Protein AF-A0A2M6X4C2-F1 (afdb_monomer)

Secondary structure (DSSP, 8-state):
--HHHHHHHHHHHHHHHHHHHHHHHHHHHHHHHHHH-HHHHHHHHHHHHHHHHHHHHHTTS--TT--S-----S-GGGGSPTTEEEEEE-BTTHHHHTTT--SEEEEEEEEPPTTSPPPEEEEEEEEEEE-SS-TT-EEEEEEGGGHHHHHHS-SPEEEEEEP-S-------------PPP--PPP-

Mean predicted aligned error: 18.88 Å

Foldseek 3Di:
DCPVVVVVVVVVVVVVVVVVVVVVVVVVVVVVVCVPDPVSVVVVVVVVVVVVVVVVVVVVPPPPPPPPDPPPPPDPCVPADPQKDKAKAAAPPLVVCPVPPDFKAFKWWWADDPPPDPTHTLDGRWIKGADPVHNNIIITIDGPVSNVSCVVRHDHIYIDTDDDDDDDDPDDDDPDDDDPDPDDDDD

Sequence (187 aa):
MNGYEELQKENAKFRSSQIEEAIWQRLHLLREKILKSPKTGYWVAMIVTLLFISKFFLNNEADPTNVANKEEPTDVTTYIPRGFVLAPIEVSNQQALDGILADKGYVDLFQTSQTGQPSSVVATSVKMIRAPLNPKEFAVLINESSADFLKEKPGPYFVVIRGSTNQDSSQWAKKTKKIPPRIEYAE

Solvent-accessible surface area (backbone atoms only — not comparable to full-atom values): 11623 Å² total; per-residue (Å²): 135,66,66,67,60,53,55,49,52,53,51,52,54,52,51,51,52,54,49,53,53,54,49,55,55,52,52,55,55,48,55,58,58,42,71,74,34,80,72,52,42,53,54,54,48,50,54,52,52,50,52,50,50,49,52,55,51,61,73,62,54,73,73,88,76,79,84,82,76,78,74,73,74,90,45,84,69,78,79,54,57,90,69,45,40,78,45,78,52,51,59,67,53,51,80,70,38,67,84,71,50,72,60,60,47,36,24,32,36,26,43,64,50,93,79,81,52,80,66,43,79,73,47,72,74,35,44,35,35,44,39,91,90,41,77,88,42,35,32,35,52,41,48,52,90,56,50,59,62,53,68,78,60,71,62,50,26,40,73,44,82,50,76,86,88,84,76,89,80,90,76,72,84,75,80,75,78,81,76,78,84,82,80,79,81,82,130

Nearest PDB structures (foldseek):
  6tek-assembly1_B  TM=4.193E-01  e=4.751E-01  Mycolicibacterium thermoresistibile
  8ftm-assembly2_B  TM=4.847E-01  e=1.019E+00  Thermochaetoides thermophila DSM 1495
  6q1f-assembly1_5  TM=5.017E-01  e=6.669E+00  Human herpesvirus 6 strain Z29
  7wkk-assembly1_b  TM=3.347E-01  e=5.273E+00  Xenopus laevis
  6q1f-assembly1_S  TM=2.903E-01  e=9.485E+00  Human herpesvirus 6 strain Z29

Radius of gyration: 36.06 Å; Cα contacts (8 Å, |Δi|>4): 157; chains: 1; bounding box: 72×42×129 Å

Structure (mmCIF, N/CA/C/O backbone):
data_AF-A0A2M6X4C2-F1
#
_entry.id   AF-A0A2M6X4C2-F1
#
loop_
_atom_site.group_PDB
_atom_site.id
_atom_site.type_symbol
_atom_site.label_atom_id
_atom_site.label_alt_id
_atom_site.label_comp_id
_atom_site.label_asym_id
_atom_site.label_entity_id
_atom_site.label_seq_id
_atom_site.pdbx_PDB_ins_code
_atom_site.Cartn_x
_atom_site.Cartn_y
_atom_site.Cartn_z
_atom_site.occupancy
_atom_site.B_iso_or_equiv
_atom_site.auth_seq_id
_atom_site.auth_comp_id
_atom_site.auth_asym_id
_atom_site.auth_atom_id
_atom_site.pdbx_PDB_model_num
ATOM 1 N N . MET A 1 1 ? 35.676 -16.272 -66.843 1.00 59.38 1 MET A N 1
ATOM 2 C CA . MET A 1 1 ? 35.210 -14.927 -66.436 1.00 59.38 1 MET A CA 1
ATOM 3 C C . MET A 1 1 ? 35.538 -14.575 -64.973 1.00 59.38 1 MET A C 1
ATOM 5 O O . MET A 1 1 ? 35.110 -13.524 -64.531 1.00 59.38 1 MET A O 1
ATOM 9 N N . ASN A 1 2 ? 36.367 -15.349 -64.248 1.00 70.81 2 ASN A N 1
ATOM 10 C CA . ASN A 1 2 ? 36.566 -15.163 -62.794 1.00 70.81 2 ASN A CA 1
ATOM 11 C C . ASN A 1 2 ? 37.774 -14.286 -62.396 1.00 70.81 2 ASN A C 1
ATOM 13 O O . ASN A 1 2 ? 37.850 -13.844 -61.258 1.00 70.81 2 ASN A O 1
ATOM 17 N N . GLY A 1 3 ? 38.707 -14.001 -63.314 1.00 76.94 3 GLY A N 1
ATOM 18 C CA . GLY A 1 3 ? 39.940 -13.271 -62.974 1.00 76.94 3 GLY A CA 1
ATOM 19 C C . GLY A 1 3 ? 39.742 -11.780 -62.676 1.00 76.94 3 GLY A C 1
ATOM 20 O O . GLY A 1 3 ? 40.482 -11.202 -61.889 1.00 76.94 3 GLY A O 1
ATOM 21 N N . TYR A 1 4 ? 38.720 -11.144 -63.259 1.00 76.69 4 TYR A N 1
ATOM 22 C CA . TYR A 1 4 ? 38.451 -9.722 -63.018 1.00 76.69 4 TYR A CA 1
ATOM 23 C C . TYR A 1 4 ? 37.899 -9.453 -61.611 1.00 76.69 4 TYR A C 1
ATOM 25 O O . TYR A 1 4 ? 38.207 -8.417 -61.029 1.00 76.69 4 TYR A O 1
ATOM 33 N N . GLU A 1 5 ? 37.125 -10.380 -61.040 1.00 82.38 5 GLU A N 1
ATOM 34 C CA . GLU A 1 5 ? 36.591 -10.234 -59.679 1.00 82.38 5 GLU A CA 1
ATOM 35 C C . GLU A 1 5 ? 37.671 -10.425 -58.610 1.00 82.38 5 GLU A C 1
ATOM 37 O O . GLU A 1 5 ? 37.670 -9.735 -57.589 1.00 82.38 5 GLU A O 1
ATOM 42 N N . GLU A 1 6 ? 38.616 -11.333 -58.850 1.00 82.88 6 GLU A N 1
ATOM 43 C CA . GLU A 1 6 ? 39.724 -11.604 -57.932 1.00 82.88 6 GLU A CA 1
ATOM 44 C C . GLU A 1 6 ? 40.675 -10.401 -57.844 1.00 82.88 6 GLU A C 1
ATOM 46 O O . GLU A 1 6 ? 40.982 -9.932 -56.745 1.00 82.88 6 GLU A O 1
ATOM 51 N N . LEU A 1 7 ? 40.994 -9.790 -58.991 1.00 81.00 7 LEU A N 1
ATOM 52 C CA . LEU A 1 7 ? 41.774 -8.551 -59.058 1.00 81.00 7 LEU A CA 1
ATOM 53 C C . LEU A 1 7 ? 41.076 -7.366 -58.373 1.00 81.00 7 LEU A C 1
ATOM 55 O O . LEU A 1 7 ? 41.748 -6.512 -57.793 1.00 81.00 7 LEU A O 1
ATOM 59 N N . GLN A 1 8 ? 39.739 -7.291 -58.399 1.00 84.94 8 GLN A N 1
ATOM 60 C CA . GLN A 1 8 ? 39.008 -6.239 -57.682 1.00 84.94 8 GLN A CA 1
ATOM 61 C C . GLN A 1 8 ? 39.051 -6.426 -56.162 1.00 84.94 8 GLN A C 1
ATOM 63 O O . GLN A 1 8 ? 39.220 -5.444 -55.434 1.00 84.94 8 GLN A O 1
ATOM 68 N N . LYS A 1 9 ? 38.942 -7.665 -55.668 1.00 83.56 9 LYS A N 1
ATOM 69 C CA . LYS A 1 9 ? 39.026 -7.962 -54.228 1.00 83.56 9 LYS A CA 1
ATOM 70 C C . LYS A 1 9 ? 40.422 -7.691 -53.672 1.00 83.56 9 LYS A C 1
ATOM 72 O O . LYS A 1 9 ? 40.543 -7.119 -52.588 1.00 83.56 9 LYS A O 1
ATOM 77 N N . GLU A 1 10 ? 41.463 -8.046 -54.419 1.00 85.44 10 GLU A N 1
ATOM 78 C CA . GLU A 1 10 ? 42.847 -7.780 -54.027 1.00 85.44 10 GLU A CA 1
ATOM 79 C C . GLU A 1 10 ? 43.141 -6.272 -53.979 1.00 85.44 10 GLU A C 1
ATOM 81 O O . GLU A 1 10 ? 43.661 -5.772 -52.978 1.00 85.44 10 GLU A O 1
ATOM 86 N N . ASN A 1 11 ? 42.689 -5.516 -54.988 1.00 84.12 11 ASN A N 1
ATOM 87 C CA . ASN A 1 11 ? 42.807 -4.055 -54.983 1.00 84.12 11 ASN A CA 1
ATOM 88 C C . ASN A 1 11 ? 42.038 -3.406 -53.823 1.00 84.12 11 ASN A C 1
ATOM 90 O O . ASN A 1 11 ? 42.538 -2.475 -53.193 1.00 84.12 11 ASN A O 1
ATOM 94 N N . ALA A 1 12 ? 40.832 -3.888 -53.511 1.00 81.62 12 ALA A N 1
ATOM 95 C CA . ALA A 1 12 ? 40.042 -3.360 -52.399 1.00 81.62 12 ALA A CA 1
ATOM 96 C C . ALA A 1 12 ? 40.749 -3.566 -51.0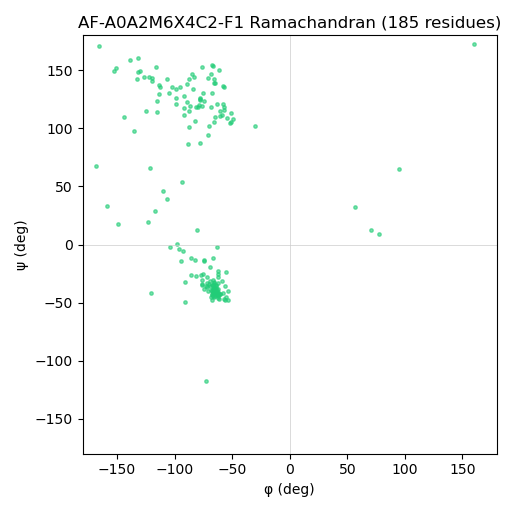49 1.00 81.62 12 ALA A C 1
ATOM 98 O O . ALA A 1 12 ? 40.828 -2.631 -50.249 1.00 81.62 12 ALA A O 1
ATOM 99 N N . LYS A 1 13 ? 41.329 -4.753 -50.830 1.00 86.06 13 LYS A N 1
ATOM 100 C CA . LYS A 1 13 ? 42.079 -5.092 -49.612 1.00 86.06 13 LYS A CA 1
ATOM 101 C C . LYS A 1 13 ? 43.368 -4.278 -49.472 1.00 86.06 13 LYS A C 1
ATOM 103 O O . LYS A 1 13 ? 43.717 -3.844 -48.375 1.00 86.06 13 LYS A O 1
ATOM 108 N N . PHE A 1 14 ? 44.065 -4.032 -50.579 1.00 86.38 14 PHE A N 1
ATOM 109 C CA . PHE A 1 14 ? 45.264 -3.196 -50.572 1.00 86.38 14 PHE A CA 1
ATOM 110 C C . PHE A 1 14 ? 44.934 -1.735 -50.237 1.00 86.38 14 PHE A C 1
ATOM 112 O O . PHE A 1 14 ? 45.613 -1.109 -49.422 1.00 86.38 14 PHE A O 1
ATOM 119 N N . ARG A 1 15 ? 43.843 -1.199 -50.801 1.00 84.00 15 ARG A N 1
ATOM 120 C CA . ARG A 1 15 ? 43.393 0.170 -50.510 1.00 84.00 15 ARG A CA 1
ATOM 121 C C . ARG A 1 15 ? 42.939 0.331 -49.063 1.00 84.00 15 ARG A C 1
ATOM 123 O O . ARG A 1 15 ? 43.280 1.346 -48.464 1.00 84.00 15 ARG A O 1
ATOM 130 N N . SER A 1 16 ? 42.228 -0.640 -48.484 1.00 83.62 16 SER A N 1
ATOM 131 C CA . SER A 1 16 ? 41.818 -0.558 -47.075 1.00 83.62 16 SER A CA 1
ATOM 132 C C . SER A 1 16 ? 43.020 -0.581 -46.129 1.00 83.62 16 SER A C 1
ATOM 134 O O . SER A 1 16 ? 43.089 0.249 -45.228 1.00 83.62 16 SER A O 1
ATOM 136 N N . SER A 1 17 ? 44.012 -1.439 -46.386 1.00 84.44 17 SER A N 1
ATOM 137 C CA . SER A 1 17 ? 45.237 -1.503 -45.576 1.00 84.44 17 SER A CA 1
ATOM 138 C C . SER A 1 17 ? 46.051 -0.205 -45.641 1.00 84.44 17 SER A C 1
ATOM 140 O O . SER A 1 17 ? 46.484 0.298 -44.607 1.00 84.44 17 SER A O 1
ATOM 142 N N . GLN A 1 18 ? 46.200 0.404 -46.824 1.00 86.81 18 GLN A N 1
ATOM 143 C CA . GLN A 1 18 ? 46.885 1.698 -46.933 1.00 86.81 18 GLN A CA 1
ATOM 144 C C . GLN A 1 18 ? 46.140 2.837 -46.227 1.00 86.81 18 GLN A C 1
ATOM 146 O O . GLN A 1 18 ? 46.768 3.742 -45.676 1.00 86.81 18 GLN A O 1
ATOM 151 N N . ILE A 1 19 ? 44.806 2.804 -46.238 1.00 83.62 19 ILE A N 1
ATOM 152 C CA . ILE A 1 19 ? 43.984 3.794 -45.537 1.00 83.62 19 ILE A CA 1
ATOM 153 C C . ILE A 1 19 ? 44.156 3.653 -44.019 1.00 83.62 19 ILE A C 1
ATOM 155 O O . ILE A 1 19 ? 44.317 4.666 -43.341 1.00 83.62 19 ILE A O 1
ATOM 159 N N . GLU A 1 20 ? 44.180 2.429 -43.488 1.00 82.75 20 GLU A N 1
ATOM 160 C CA . GLU A 1 20 ? 44.393 2.179 -42.057 1.00 82.75 20 GLU A CA 1
ATOM 161 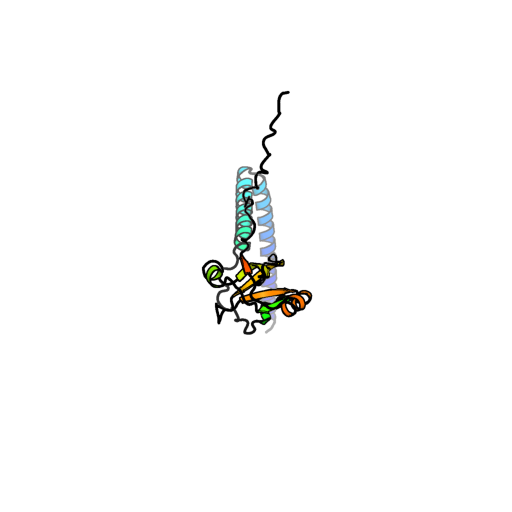C C . GLU A 1 20 ? 45.759 2.687 -41.580 1.00 82.75 20 GLU A C 1
ATOM 163 O O . GLU A 1 20 ? 45.831 3.428 -40.597 1.00 82.75 20 GLU A O 1
ATOM 168 N N . GLU A 1 21 ? 46.830 2.387 -42.314 1.00 87.00 21 GLU A N 1
ATOM 169 C CA . GLU A 1 21 ? 48.182 2.870 -41.997 1.00 87.00 21 GLU A CA 1
ATOM 170 C C . GLU A 1 21 ? 48.265 4.406 -42.017 1.00 87.00 21 GLU A C 1
ATOM 172 O O . GLU A 1 21 ? 48.813 5.032 -41.104 1.00 87.00 21 GLU A O 1
ATOM 177 N N . ALA A 1 22 ? 47.645 5.052 -43.011 1.00 85.06 22 ALA A N 1
ATOM 178 C CA . ALA A 1 22 ? 47.605 6.511 -43.099 1.00 85.06 22 ALA A CA 1
ATOM 179 C C . ALA A 1 22 ? 46.832 7.154 -41.932 1.00 85.06 22 ALA A C 1
ATOM 181 O O . ALA A 1 22 ? 47.195 8.241 -41.461 1.00 85.06 22 ALA A O 1
ATOM 182 N N . ILE A 1 23 ? 45.775 6.495 -41.447 1.00 86.44 23 ILE A N 1
ATOM 183 C CA . ILE A 1 23 ? 45.002 6.944 -40.284 1.00 86.44 23 ILE A CA 1
ATOM 184 C C . ILE A 1 23 ? 45.856 6.851 -39.017 1.00 86.44 23 ILE A C 1
ATOM 186 O O . ILE A 1 23 ? 45.944 7.836 -38.278 1.00 86.44 23 ILE A O 1
ATOM 190 N N . TRP A 1 24 ? 46.540 5.727 -38.790 1.00 85.12 24 TRP A N 1
ATOM 191 C CA . TRP A 1 24 ? 47.398 5.544 -37.615 1.00 85.12 24 TRP A CA 1
ATOM 192 C C . TRP A 1 24 ? 48.571 6.529 -37.584 1.00 85.12 24 TRP A C 1
ATOM 194 O O . TRP A 1 24 ? 48.843 7.128 -36.538 1.00 85.12 24 TRP A O 1
ATOM 204 N N . GLN A 1 25 ? 49.205 6.792 -38.730 1.00 85.81 25 GLN A N 1
ATOM 205 C CA . GLN A 1 25 ? 50.276 7.790 -38.832 1.00 85.81 25 GLN A CA 1
ATOM 206 C C . GLN A 1 25 ? 49.785 9.205 -38.500 1.00 85.81 25 GLN A C 1
ATOM 208 O O . GLN A 1 25 ? 50.428 9.931 -37.734 1.00 85.81 25 GLN A O 1
ATOM 213 N N . ARG A 1 26 ? 48.617 9.607 -39.021 1.00 83.19 26 ARG A N 1
ATOM 214 C CA . ARG A 1 26 ? 48.024 10.917 -38.700 1.00 83.19 26 ARG A CA 1
ATOM 215 C C . ARG A 1 26 ? 47.623 11.024 -37.231 1.00 83.19 26 ARG A C 1
ATOM 217 O O . ARG A 1 26 ? 47.816 12.083 -36.630 1.00 83.19 26 ARG A O 1
ATOM 224 N N . LEU A 1 27 ? 47.116 9.944 -36.641 1.00 84.75 27 LEU A N 1
ATOM 225 C CA . LEU A 1 27 ? 46.730 9.904 -35.233 1.00 84.75 27 LEU A CA 1
ATOM 226 C C . LEU A 1 27 ? 47.944 10.073 -34.305 1.00 84.75 27 LEU A C 1
ATOM 228 O O . LEU A 1 27 ? 47.872 10.825 -33.329 1.00 84.75 27 LEU A O 1
ATOM 232 N N . HIS A 1 28 ? 49.082 9.456 -34.639 1.00 83.25 28 HIS A N 1
ATOM 233 C CA . HIS A 1 28 ? 50.319 9.600 -33.866 1.00 83.25 28 HIS A CA 1
ATOM 234 C C . HIS A 1 28 ? 50.853 11.044 -33.884 1.00 83.25 28 HIS A C 1
ATOM 236 O O . HIS A 1 28 ? 51.241 11.581 -32.846 1.00 83.25 28 HIS A O 1
ATOM 242 N N . LEU A 1 29 ? 50.810 11.719 -35.038 1.00 79.69 29 LEU A N 1
ATOM 243 C CA . LEU A 1 29 ? 51.246 13.119 -35.160 1.00 79.69 29 LEU A CA 1
ATOM 244 C C . LEU A 1 29 ? 50.346 14.096 -34.388 1.00 79.69 29 LEU A C 1
ATOM 246 O O . LEU A 1 29 ? 50.825 15.093 -33.840 1.00 79.69 29 LEU A O 1
ATOM 250 N N . LEU A 1 30 ? 49.044 13.817 -34.324 1.00 71.81 30 LEU A N 1
ATOM 251 C CA . LEU A 1 30 ? 48.102 14.607 -33.530 1.00 71.81 30 LEU A CA 1
ATOM 252 C C . LEU A 1 30 ? 48.368 14.454 -32.026 1.00 71.81 30 LEU A C 1
ATOM 254 O O . LEU A 1 30 ? 48.350 15.456 -31.309 1.00 71.81 30 LEU A O 1
ATOM 258 N N . ARG A 1 31 ? 48.698 13.242 -31.556 1.00 71.81 31 ARG A N 1
ATOM 259 C CA . ARG A 1 31 ? 49.033 12.967 -30.147 1.00 71.81 31 ARG A CA 1
ATOM 260 C C . ARG A 1 31 ? 50.178 13.847 -29.638 1.00 71.81 31 ARG A C 1
ATOM 262 O O . ARG A 1 31 ? 50.067 14.427 -28.560 1.00 71.81 31 ARG A O 1
ATOM 269 N N . GLU A 1 32 ? 51.251 13.999 -30.412 1.00 74.25 32 GLU A N 1
ATOM 270 C CA . GLU A 1 32 ? 52.407 14.805 -29.991 1.00 74.25 32 GLU A CA 1
ATOM 271 C C . GLU A 1 32 ? 52.129 16.312 -29.984 1.00 74.25 32 GLU A C 1
ATOM 273 O O . GLU A 1 32 ? 52.596 17.02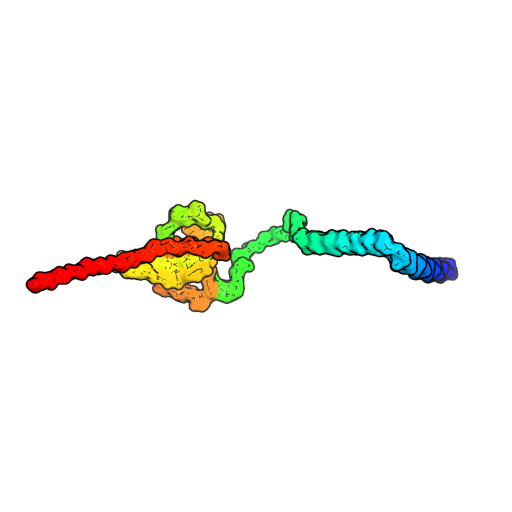9 -29.093 1.00 74.25 32 GLU A O 1
ATOM 278 N N . LYS A 1 33 ? 51.344 16.809 -30.948 1.00 65.19 33 LYS A N 1
ATOM 279 C CA . LYS A 1 33 ? 50.965 18.230 -30.993 1.00 65.19 33 LYS A CA 1
ATOM 280 C C . LYS A 1 33 ? 50.018 18.608 -29.856 1.00 65.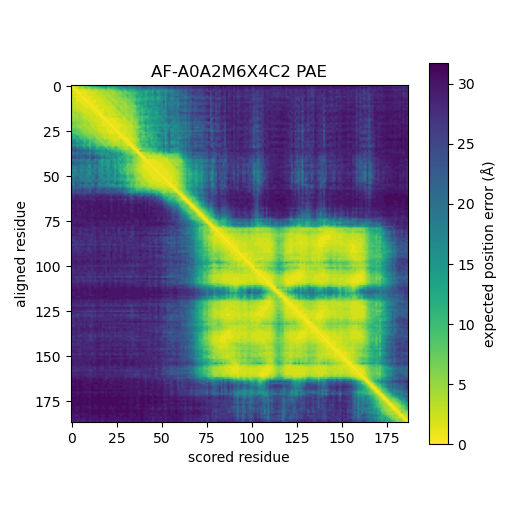19 33 LYS A C 1
ATOM 282 O O . LYS A 1 33 ? 50.143 19.702 -29.310 1.00 65.19 33 LYS A O 1
ATOM 287 N N . ILE A 1 34 ? 49.113 17.708 -29.474 1.00 60.56 34 ILE A N 1
ATOM 288 C CA . ILE A 1 34 ? 48.144 17.942 -28.396 1.00 60.56 34 ILE A CA 1
ATOM 289 C C . ILE A 1 34 ? 48.839 18.040 -27.025 1.00 60.56 34 ILE A C 1
ATOM 291 O O . ILE A 1 34 ? 48.425 18.869 -26.216 1.00 60.56 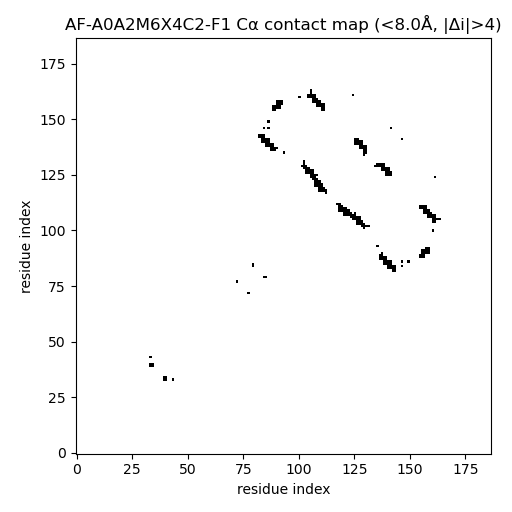34 ILE A O 1
ATOM 295 N N . LEU A 1 35 ? 49.923 17.285 -26.783 1.00 61.81 35 LEU A N 1
ATOM 296 C CA . LEU A 1 35 ? 50.653 17.311 -25.503 1.00 61.81 35 LEU A CA 1
ATOM 297 C C . LEU A 1 35 ? 51.574 18.529 -25.304 1.00 61.81 35 LEU A C 1
ATOM 299 O O . LEU A 1 35 ? 51.854 18.888 -24.163 1.00 61.81 35 LEU A O 1
ATOM 303 N N . LYS A 1 36 ? 52.076 19.161 -26.372 1.00 66.12 36 LYS A N 1
ATOM 304 C CA . LYS A 1 36 ? 53.095 20.228 -26.255 1.00 66.12 36 LYS A CA 1
ATOM 305 C C . LYS A 1 36 ? 52.538 21.629 -26.016 1.00 66.12 36 LYS A C 1
ATOM 307 O O . LYS A 1 36 ? 53.305 22.534 -25.701 1.00 66.12 36 LYS A O 1
ATOM 312 N N . SER A 1 37 ? 51.232 21.835 -26.162 1.00 61.75 37 SER A N 1
ATOM 313 C CA . SER A 1 37 ? 50.624 23.152 -25.987 1.00 61.75 37 SER A CA 1
ATOM 314 C C . SER A 1 37 ? 49.674 23.140 -24.776 1.00 61.75 37 SER A C 1
ATOM 316 O O . SER A 1 37 ? 48.639 22.465 -24.804 1.00 61.75 37 SER A O 1
ATOM 318 N N . PRO A 1 38 ? 49.986 23.891 -23.696 1.00 65.69 38 PRO A N 1
ATOM 319 C CA . PRO A 1 38 ? 49.179 23.870 -22.476 1.00 65.69 38 PRO A CA 1
ATOM 320 C C . PRO A 1 38 ? 47.756 24.373 -22.735 1.00 65.69 38 PRO A C 1
ATOM 322 O O . PRO A 1 38 ? 46.820 23.928 -22.087 1.00 65.69 38 PRO A O 1
ATOM 325 N N . LYS A 1 39 ? 47.565 25.242 -23.737 1.00 73.38 39 LYS A N 1
ATOM 326 C CA . LYS A 1 39 ? 46.247 25.767 -24.114 1.00 73.38 39 LYS A CA 1
ATOM 327 C C . LYS A 1 39 ? 45.413 24.750 -24.903 1.00 73.38 39 LYS A C 1
ATOM 329 O O . LYS A 1 39 ? 44.205 24.700 -24.710 1.00 73.38 39 LYS A O 1
ATOM 334 N N . THR A 1 40 ? 46.022 23.912 -25.751 1.00 72.81 40 THR A N 1
ATOM 335 C CA . THR A 1 40 ? 45.281 22.891 -26.527 1.00 72.81 40 THR A CA 1
ATOM 336 C C . THR A 1 40 ? 44.875 21.693 -25.684 1.00 72.81 40 THR A C 1
ATOM 338 O O . THR A 1 40 ? 43.819 21.122 -25.940 1.00 72.81 40 THR A O 1
ATOM 341 N N . GLY A 1 41 ? 45.660 21.341 -24.659 1.00 75.69 41 GLY A N 1
ATOM 342 C CA . GLY A 1 41 ? 45.290 20.287 -23.710 1.00 75.69 41 GLY A CA 1
ATOM 343 C C . GLY A 1 41 ? 43.953 20.576 -23.020 1.00 75.69 41 GLY A C 1
ATOM 344 O O . GLY A 1 41 ? 43.101 19.694 -22.948 1.00 75.69 41 GLY A O 1
ATOM 345 N N . TYR A 1 42 ? 43.722 21.832 -22.618 1.00 83.81 42 TYR A N 1
ATOM 346 C CA . TYR A 1 42 ? 42.446 22.256 -22.033 1.00 83.81 42 TYR A CA 1
ATOM 347 C C . TYR A 1 42 ? 41.268 22.116 -23.002 1.00 83.81 42 TYR A C 1
ATOM 349 O O . TYR A 1 42 ? 40.226 21.616 -22.596 1.00 83.81 42 TYR A O 1
ATOM 357 N N . TRP A 1 43 ? 41.424 22.494 -24.275 1.00 84.25 43 TRP A N 1
ATOM 358 C CA . TRP A 1 43 ? 40.355 22.355 -25.274 1.00 84.25 43 TRP A CA 1
ATOM 359 C C . TRP A 1 43 ? 39.991 20.894 -25.548 1.00 84.25 43 TRP A C 1
ATOM 361 O O . TRP A 1 43 ? 38.810 20.559 -25.617 1.00 84.25 43 TRP A O 1
ATOM 371 N N . VAL A 1 44 ? 40.990 20.014 -25.654 1.00 85.88 44 VAL A N 1
ATOM 372 C CA . VAL A 1 44 ? 40.754 18.575 -25.848 1.00 85.88 44 VAL A CA 1
ATOM 373 C C . VAL A 1 44 ? 40.090 17.968 -24.616 1.00 85.88 44 VAL A C 1
ATOM 375 O O . VAL A 1 44 ? 39.111 17.239 -24.760 1.00 85.88 44 VAL A O 1
ATOM 378 N N . ALA A 1 45 ? 40.560 18.315 -23.413 1.00 86.75 45 ALA A N 1
ATOM 379 C CA . ALA A 1 45 ? 39.924 17.887 -22.174 1.00 86.75 45 ALA A CA 1
ATOM 380 C C . ALA A 1 45 ? 38.459 18.336 -22.129 1.00 86.75 45 ALA A C 1
ATOM 382 O O . ALA A 1 45 ? 37.605 17.496 -21.885 1.00 86.75 45 ALA A O 1
ATOM 383 N N . MET A 1 46 ? 38.159 19.600 -22.462 1.00 90.94 46 MET A N 1
ATOM 384 C CA . MET A 1 46 ? 36.796 20.144 -22.456 1.00 90.94 46 MET A CA 1
ATOM 385 C C . MET A 1 46 ? 35.854 19.405 -23.410 1.00 90.94 46 MET A C 1
ATOM 387 O O . MET A 1 46 ? 34.727 19.100 -23.035 1.00 90.94 46 MET A O 1
ATOM 391 N N . ILE A 1 47 ? 36.315 19.073 -24.620 1.00 92.06 47 ILE A N 1
ATOM 392 C CA . ILE A 1 47 ? 35.524 18.293 -25.584 1.00 92.06 47 ILE A CA 1
ATOM 393 C C . ILE A 1 47 ? 35.247 16.888 -25.034 1.00 92.06 47 ILE A C 1
ATOM 395 O O . ILE A 1 47 ? 34.121 16.403 -25.131 1.00 92.06 47 ILE A O 1
ATOM 399 N N . VAL A 1 48 ? 36.240 16.247 -24.411 1.00 92.31 48 VAL A N 1
ATOM 400 C CA . VAL A 1 48 ? 36.075 14.918 -23.804 1.00 92.31 48 VAL A CA 1
ATOM 401 C C . VAL A 1 48 ? 35.103 14.964 -22.624 1.00 92.31 48 VAL A C 1
ATOM 403 O O . VAL A 1 48 ? 34.205 14.123 -22.562 1.00 92.31 48 VAL A O 1
ATOM 406 N N . THR A 1 49 ? 35.205 15.950 -21.725 1.00 90.19 49 THR A N 1
ATOM 407 C CA . THR A 1 49 ? 34.238 16.104 -20.626 1.00 90.19 49 THR A CA 1
ATOM 408 C C . THR A 1 49 ? 32.841 16.397 -21.150 1.00 90.19 49 THR A C 1
ATOM 410 O O . THR A 1 49 ? 31.881 15.843 -20.625 1.00 90.19 49 THR A O 1
ATOM 413 N N . LEU A 1 50 ? 32.702 17.211 -22.199 1.00 92.12 50 LEU A N 1
ATOM 414 C CA . LEU A 1 50 ? 31.402 17.545 -22.780 1.00 92.12 50 LEU A CA 1
ATOM 415 C C . LEU A 1 50 ? 30.740 16.326 -23.439 1.00 92.12 50 LEU A C 1
ATOM 417 O O . LEU A 1 50 ? 29.541 16.117 -23.269 1.00 92.12 50 LEU A O 1
ATOM 421 N N . LEU A 1 51 ? 31.519 15.465 -24.102 1.00 89.81 51 LEU A N 1
ATOM 422 C CA . LEU A 1 51 ? 31.036 14.176 -24.612 1.00 89.81 51 LEU A CA 1
ATOM 423 C C . LEU A 1 51 ? 30.645 13.215 -23.479 1.00 89.81 51 LEU A C 1
ATOM 425 O O . LEU A 1 51 ? 29.641 12.511 -23.595 1.00 89.81 51 LEU A O 1
ATOM 429 N N . PHE A 1 52 ? 31.396 13.203 -22.376 1.00 89.25 52 PHE A N 1
ATOM 430 C CA . PHE A 1 52 ? 31.105 12.353 -21.219 1.00 89.25 52 PHE A CA 1
ATOM 431 C C . PHE A 1 52 ? 29.825 12.791 -20.497 1.00 89.25 52 PHE A C 1
ATOM 433 O O . PHE A 1 52 ? 28.961 11.967 -20.211 1.00 89.25 52 PHE A O 1
ATOM 440 N N . ILE A 1 53 ? 29.666 14.099 -20.277 1.00 88.12 53 ILE A N 1
ATOM 441 C CA . ILE A 1 53 ? 28.455 14.709 -19.720 1.00 88.12 53 ILE A CA 1
ATOM 442 C C . ILE A 1 53 ? 27.272 14.452 -20.656 1.00 88.12 53 ILE A C 1
ATOM 444 O O . ILE A 1 53 ? 26.232 13.994 -20.201 1.00 88.12 53 ILE A O 1
ATOM 448 N N . SER A 1 54 ? 27.431 14.653 -21.967 1.00 85.50 54 SER A N 1
ATOM 449 C CA . SER A 1 54 ? 26.376 14.371 -22.946 1.00 85.50 54 SER A CA 1
ATOM 450 C C . SER A 1 54 ? 25.900 12.919 -22.863 1.00 85.50 54 SER A C 1
ATOM 452 O O . SER A 1 54 ? 24.701 12.689 -22.748 1.00 85.50 54 SER A O 1
ATOM 454 N N . LYS A 1 55 ? 26.812 11.939 -22.827 1.00 85.31 55 LYS A N 1
ATOM 455 C CA . LYS A 1 55 ? 26.449 10.523 -22.649 1.00 85.31 55 LYS A CA 1
ATOM 456 C C . LYS A 1 55 ? 25.801 10.241 -21.298 1.00 85.31 55 LYS A C 1
ATOM 458 O O . LYS A 1 55 ? 24.876 9.440 -21.237 1.00 85.31 55 LYS A O 1
ATOM 463 N N . PHE A 1 56 ? 26.259 10.896 -20.239 1.00 85.06 56 PHE A N 1
ATOM 464 C CA . PHE A 1 56 ? 25.691 10.743 -18.906 1.00 85.06 56 PHE A CA 1
ATOM 465 C C . PHE A 1 56 ? 24.251 11.266 -18.831 1.00 85.06 56 PHE A C 1
ATOM 467 O O . PHE A 1 56 ? 23.398 10.596 -18.263 1.00 85.06 56 PHE A O 1
ATOM 474 N N . PHE A 1 57 ? 23.961 12.413 -19.450 1.00 75.44 57 PHE A N 1
ATOM 475 C CA . PHE A 1 57 ? 22.609 12.971 -19.509 1.00 75.44 57 PHE A CA 1
ATOM 476 C C . PHE A 1 57 ? 21.701 12.219 -20.495 1.00 75.44 57 PHE A C 1
ATOM 478 O O . PHE A 1 57 ? 20.557 11.955 -20.148 1.00 75.44 57 PHE A O 1
ATOM 485 N N . LEU A 1 58 ? 22.213 11.778 -21.651 1.00 68.56 58 LEU A N 1
ATOM 486 C CA . LEU A 1 58 ? 21.464 10.943 -22.609 1.00 68.56 58 LEU A CA 1
ATOM 487 C C . LEU A 1 58 ? 21.120 9.553 -22.044 1.00 68.56 58 LEU A C 1
ATOM 489 O O . LEU A 1 58 ? 20.065 9.016 -22.349 1.00 68.56 58 LEU A O 1
ATOM 493 N N . ASN A 1 59 ? 21.968 8.965 -21.192 1.00 65.81 59 ASN A N 1
ATOM 494 C CA . ASN A 1 59 ? 21.627 7.721 -20.488 1.00 65.81 59 ASN A CA 1
ATOM 495 C C . ASN A 1 59 ? 20.620 7.926 -19.344 1.00 65.81 59 ASN A C 1
ATOM 497 O O . ASN A 1 59 ? 20.093 6.942 -18.828 1.00 65.81 59 ASN A O 1
ATOM 501 N N . ASN A 1 60 ? 20.394 9.172 -18.920 1.00 59.91 60 ASN A N 1
ATOM 502 C CA . ASN A 1 60 ? 19.476 9.518 -17.836 1.00 59.91 60 ASN A CA 1
ATOM 503 C C . ASN A 1 60 ? 18.151 10.105 -18.346 1.00 59.91 60 ASN A C 1
ATOM 505 O O . ASN A 1 60 ? 17.255 10.381 -17.547 1.00 59.91 60 ASN A O 1
ATOM 509 N N . GLU A 1 61 ? 18.002 10.266 -19.663 1.00 60.09 61 GLU A N 1
ATOM 510 C CA . GLU A 1 61 ? 16.697 10.409 -20.292 1.00 60.09 61 GLU A CA 1
ATOM 511 C C . GLU A 1 61 ? 16.001 9.047 -20.221 1.00 60.09 61 GLU A C 1
ATOM 513 O O . GLU A 1 61 ? 16.201 8.157 -21.046 1.00 60.09 61 GLU A O 1
ATOM 518 N N . ALA A 1 62 ? 15.194 8.877 -19.172 1.00 56.94 62 ALA A N 1
ATOM 519 C CA . ALA A 1 62 ? 14.103 7.922 -19.174 1.00 56.94 62 ALA A CA 1
ATOM 520 C C . ALA A 1 62 ? 13.270 8.188 -20.433 1.00 56.94 62 ALA A C 1
ATOM 522 O O . ALA A 1 62 ? 12.570 9.194 -20.505 1.00 56.94 62 ALA A O 1
ATOM 523 N N . ASP A 1 63 ? 13.440 7.311 -21.419 1.00 52.56 63 ASP A N 1
ATOM 524 C CA . ASP A 1 63 ? 12.762 7.258 -22.710 1.00 52.56 63 ASP A CA 1
ATOM 525 C C . ASP A 1 63 ? 11.328 7.825 -22.643 1.00 52.56 63 ASP A C 1
ATOM 527 O O . ASP A 1 63 ? 10.417 7.138 -22.169 1.00 52.56 63 ASP A O 1
ATOM 531 N N . PRO A 1 64 ? 11.081 9.070 -23.098 1.00 59.44 64 PRO A N 1
ATOM 532 C CA . PRO A 1 64 ? 9.732 9.618 -23.121 1.00 59.44 64 PRO A CA 1
ATOM 533 C C . PRO A 1 64 ? 8.928 9.124 -24.338 1.00 59.44 64 PRO A C 1
ATOM 535 O O . PRO A 1 64 ? 7.849 9.653 -24.599 1.00 59.44 64 PRO A O 1
ATOM 538 N N . THR A 1 65 ? 9.402 8.106 -25.076 1.00 51.41 65 THR A N 1
ATOM 539 C CA . THR A 1 65 ? 8.784 7.662 -26.341 1.00 51.41 65 THR A CA 1
ATOM 540 C C . THR A 1 65 ? 8.377 6.189 -26.379 1.00 51.41 65 THR A C 1
ATOM 542 O O . THR A 1 65 ? 8.078 5.661 -27.448 1.00 51.41 65 THR A O 1
ATOM 545 N N . ASN A 1 66 ? 8.226 5.536 -25.225 1.00 53.47 66 ASN A N 1
ATOM 546 C CA . ASN A 1 66 ? 7.528 4.249 -25.120 1.00 53.47 66 ASN A CA 1
ATOM 547 C C . ASN A 1 66 ? 6.041 4.435 -24.760 1.00 53.47 66 ASN A C 1
ATOM 549 O O . ASN A 1 66 ? 5.516 3.875 -23.799 1.00 53.47 66 ASN A O 1
ATOM 553 N N . VAL A 1 67 ? 5.341 5.254 -25.551 1.00 58.50 67 VAL A N 1
ATOM 554 C CA . VAL A 1 67 ? 3.880 5.436 -25.482 1.00 58.50 67 VAL A CA 1
ATOM 555 C C . VAL A 1 67 ? 3.223 4.826 -26.723 1.00 58.50 67 VAL A C 1
ATOM 557 O O . VAL A 1 67 ? 2.413 5.463 -27.381 1.00 58.50 67 VAL A O 1
ATOM 560 N N . ALA A 1 68 ? 3.615 3.609 -27.108 1.00 56.88 68 ALA A N 1
ATOM 561 C CA . ALA A 1 68 ? 2.975 2.903 -28.223 1.00 56.88 68 ALA A CA 1
ATOM 562 C C . ALA A 1 68 ? 3.172 1.377 -28.193 1.00 56.88 68 ALA A C 1
ATOM 564 O O . ALA A 1 68 ? 3.280 0.765 -29.245 1.00 56.88 68 ALA A O 1
ATOM 565 N N . ASN A 1 69 ? 3.239 0.755 -27.012 1.00 52.84 69 ASN A N 1
ATOM 566 C CA . ASN A 1 69 ? 2.721 -0.604 -26.808 1.00 52.84 69 ASN A CA 1
ATOM 567 C C . ASN A 1 69 ? 2.681 -0.917 -25.309 1.00 52.84 69 ASN A C 1
ATOM 569 O O . ASN A 1 69 ? 3.437 -1.728 -24.778 1.00 52.84 69 ASN A O 1
ATOM 573 N N . LYS A 1 70 ? 1.804 -0.220 -24.587 1.00 50.62 70 LYS A N 1
ATOM 574 C CA . LYS A 1 70 ? 1.349 -0.743 -23.306 1.00 50.62 70 LYS A CA 1
ATOM 575 C C . LYS A 1 70 ? 0.319 -1.799 -23.676 1.00 50.62 70 LYS A C 1
ATOM 577 O O . LYS A 1 70 ? -0.851 -1.470 -23.836 1.00 50.62 70 LYS A O 1
ATOM 582 N N . GLU A 1 71 ? 0.779 -3.026 -23.911 1.00 56.69 71 GLU A N 1
ATOM 583 C CA . GLU A 1 71 ? -0.101 -4.184 -23.808 1.00 56.69 71 GLU A CA 1
ATOM 584 C C . GLU A 1 71 ? -0.804 -4.024 -22.462 1.00 56.69 71 GLU A C 1
ATOM 586 O O . GLU A 1 71 ? -0.159 -4.041 -21.410 1.00 56.69 71 GLU A O 1
ATOM 591 N N . GLU A 1 72 ? -2.093 -3.692 -22.494 1.00 56.59 72 GLU A N 1
ATOM 592 C CA . GLU A 1 72 ? -2.909 -3.690 -21.295 1.00 56.59 72 GLU A CA 1
ATOM 593 C C . GLU A 1 72 ? -2.805 -5.106 -20.739 1.00 56.59 72 GLU A C 1
ATOM 595 O O . GLU A 1 72 ? -3.196 -6.045 -21.435 1.00 56.59 72 GLU A O 1
ATOM 600 N N . PRO A 1 73 ? -2.236 -5.320 -19.541 1.00 52.91 73 PRO A N 1
ATOM 601 C CA . PRO A 1 73 ? -2.298 -6.641 -18.963 1.00 52.91 73 PRO A CA 1
ATOM 602 C C . PRO A 1 73 ? -3.770 -6.897 -18.662 1.00 52.91 73 PRO A C 1
ATOM 604 O O . PRO A 1 73 ? -4.348 -6.327 -17.737 1.00 52.91 73 PRO A O 1
ATOM 607 N N . THR A 1 74 ? -4.368 -7.745 -19.492 1.00 58.72 74 THR A N 1
ATOM 608 C CA . THR A 1 74 ? -5.775 -8.158 -19.477 1.00 58.72 74 THR A CA 1
ATOM 609 C C . THR A 1 74 ? -6.152 -8.913 -18.199 1.00 58.72 74 THR A C 1
ATOM 611 O O . THR A 1 74 ? -7.309 -9.280 -18.015 1.00 58.72 74 THR A O 1
ATOM 614 N N . ASP A 1 75 ? -5.191 -9.145 -17.303 1.00 58.56 75 ASP A N 1
ATOM 615 C CA . ASP A 1 75 ? -5.380 -9.874 -16.063 1.00 58.56 75 ASP A CA 1
ATOM 616 C C . ASP A 1 75 ? -4.934 -9.038 -14.853 1.00 58.56 75 ASP A C 1
ATOM 618 O O . ASP A 1 75 ? -3.751 -8.727 -14.670 1.00 58.56 75 ASP A O 1
ATOM 622 N N . VAL A 1 76 ? -5.910 -8.700 -14.004 1.00 57.34 76 VAL A N 1
ATOM 623 C CA . VAL A 1 76 ? -5.760 -7.982 -12.726 1.00 57.34 76 VAL A CA 1
ATOM 624 C C . VAL A 1 76 ? -4.763 -8.692 -11.796 1.00 57.34 76 VAL A C 1
ATOM 626 O O . VAL A 1 76 ? -4.129 -8.045 -10.957 1.00 57.34 76 VAL A O 1
ATOM 629 N N . THR A 1 77 ? -4.552 -10.001 -11.977 1.00 59.62 77 THR A N 1
ATOM 630 C CA . THR A 1 77 ? -3.573 -10.791 -11.214 1.00 59.62 77 THR A CA 1
ATOM 631 C C . THR A 1 77 ? -2.114 -10.443 -11.537 1.00 59.62 77 THR A C 1
ATOM 633 O O . THR A 1 77 ? -1.240 -10.669 -10.701 1.00 59.62 77 THR A O 1
ATOM 636 N N . THR A 1 78 ? -1.836 -9.803 -12.679 1.00 61.94 78 THR A N 1
ATOM 637 C CA . THR A 1 78 ? -0.470 -9.450 -13.120 1.00 61.94 78 THR A CA 1
ATOM 638 C C . THR A 1 78 ? 0.230 -8.474 -12.163 1.00 61.94 78 THR A C 1
ATOM 640 O O . THR A 1 78 ? 1.457 -8.441 -12.079 1.00 61.94 78 THR A O 1
ATOM 643 N N . TYR A 1 79 ? -0.534 -7.680 -11.407 1.00 71.25 79 TYR A N 1
ATOM 644 C CA . TYR A 1 79 ? -0.000 -6.640 -10.520 1.00 71.25 79 TYR A CA 1
ATOM 645 C C . TYR A 1 79 ? 0.133 -7.057 -9.052 1.00 71.25 79 TYR A C 1
ATOM 647 O O . TYR A 1 79 ? 0.569 -6.243 -8.229 1.00 71.25 79 TYR A O 1
ATOM 655 N N . ILE A 1 80 ? -0.229 -8.294 -8.706 1.00 83.44 80 ILE A N 1
ATOM 656 C CA . ILE A 1 80 ? -0.134 -8.806 -7.338 1.00 83.44 80 ILE A CA 1
ATOM 657 C C . ILE A 1 80 ? 1.229 -9.499 -7.172 1.00 83.44 80 ILE A C 1
ATOM 659 O O . ILE A 1 80 ? 1.506 -10.480 -7.863 1.00 83.44 80 ILE A O 1
ATOM 663 N N . PRO A 1 81 ? 2.116 -9.016 -6.279 1.00 85.62 81 PRO A N 1
ATOM 664 C CA . PRO A 1 81 ? 3.396 -9.672 -6.033 1.00 85.62 81 PRO A CA 1
ATOM 665 C C . PRO A 1 81 ? 3.209 -11.098 -5.501 1.00 85.62 81 PRO A C 1
ATOM 667 O O . PRO A 1 81 ? 2.255 -11.386 -4.780 1.00 85.62 81 PRO A O 1
ATOM 670 N N . ARG A 1 82 ? 4.159 -11.992 -5.799 1.00 89.69 82 ARG A N 1
ATOM 671 C CA . ARG A 1 82 ? 4.131 -13.370 -5.278 1.00 89.69 82 ARG A CA 1
ATOM 672 C C . ARG A 1 82 ? 4.102 -13.378 -3.745 1.00 89.69 82 ARG A C 1
ATOM 674 O O . ARG A 1 82 ? 4.861 -12.642 -3.117 1.00 89.69 82 ARG A O 1
ATOM 681 N N . GLY A 1 83 ? 3.259 -14.233 -3.164 1.00 90.44 83 GLY A N 1
ATOM 682 C CA . GLY A 1 83 ? 3.076 -14.351 -1.710 1.00 90.44 83 GLY A CA 1
ATOM 683 C C . GLY A 1 83 ? 2.220 -13.243 -1.084 1.00 90.44 83 GLY A C 1
ATOM 684 O O . GLY A 1 83 ? 2.151 -13.141 0.142 1.00 90.44 83 GLY A O 1
ATOM 685 N N . PHE A 1 84 ? 1.580 -12.408 -1.906 1.00 91.81 84 PHE A N 1
ATOM 686 C CA . PHE A 1 84 ? 0.596 -11.427 -1.469 1.00 91.81 84 PHE A CA 1
ATOM 687 C C . PHE A 1 84 ? -0.773 -11.745 -2.052 1.00 91.81 84 PHE A C 1
ATOM 689 O O . PHE A 1 84 ? -0.895 -12.307 -3.138 1.00 91.81 84 PHE A O 1
ATOM 696 N N . VAL A 1 85 ? -1.804 -11.328 -1.330 1.00 92.31 85 VAL A N 1
ATOM 697 C CA . VAL A 1 85 ? -3.197 -11.428 -1.752 1.00 92.31 85 VAL A CA 1
ATOM 698 C C . VAL A 1 85 ? -3.879 -10.078 -1.584 1.00 92.31 85 VAL A C 1
ATOM 700 O O . VAL A 1 85 ? -3.528 -9.288 -0.701 1.00 92.31 85 VAL A O 1
ATOM 703 N N . LEU A 1 86 ? -4.851 -9.809 -2.451 1.00 91.06 86 LEU A N 1
ATOM 704 C CA . LEU A 1 86 ? -5.751 -8.673 -2.309 1.00 91.06 86 LEU A CA 1
ATOM 705 C C . LEU A 1 86 ? -6.983 -9.121 -1.536 1.00 91.06 86 LEU A C 1
ATOM 707 O O . LEU A 1 86 ? -7.781 -9.912 -2.034 1.00 91.06 86 LEU A O 1
ATOM 711 N N . ALA A 1 87 ? -7.121 -8.613 -0.317 1.00 91.81 87 ALA A N 1
ATOM 712 C CA . ALA A 1 87 ? -8.281 -8.865 0.519 1.00 91.81 87 ALA A CA 1
ATOM 713 C C . ALA A 1 87 ? -9.241 -7.667 0.423 1.00 91.81 87 ALA A C 1
ATOM 715 O O . ALA A 1 87 ? -8.824 -6.549 0.747 1.00 91.81 87 ALA A O 1
ATOM 716 N N . PRO A 1 88 ? -10.496 -7.858 -0.022 1.00 92.56 88 PRO A N 1
ATOM 717 C CA . PRO A 1 88 ? -11.498 -6.802 0.027 1.00 92.56 88 PRO A CA 1
ATOM 718 C C . PRO A 1 88 ? -11.815 -6.471 1.486 1.00 92.56 88 PRO A C 1
ATOM 720 O O . PRO A 1 88 ? -11.907 -7.368 2.326 1.00 92.56 88 PRO A O 1
ATOM 723 N N . ILE A 1 89 ? -11.967 -5.184 1.790 1.00 93.00 89 ILE A N 1
ATOM 724 C CA . ILE A 1 89 ? -12.281 -4.717 3.139 1.00 93.00 89 ILE A CA 1
ATOM 725 C C . ILE A 1 89 ? -13.421 -3.709 3.123 1.00 93.00 89 ILE A C 1
ATOM 727 O O . ILE A 1 89 ? -13.504 -2.834 2.260 1.00 93.00 89 ILE A O 1
ATOM 731 N N . GLU A 1 90 ? -14.273 -3.796 4.136 1.00 92.12 90 GLU A N 1
ATOM 732 C CA . GLU A 1 90 ? -15.247 -2.754 4.419 1.00 92.12 90 GLU A CA 1
ATOM 733 C C . GLU A 1 90 ? -14.588 -1.666 5.255 1.00 92.12 90 GLU A C 1
ATOM 735 O O . GLU A 1 90 ? -13.895 -1.940 6.235 1.00 92.12 90 GLU A O 1
ATOM 740 N N . VAL A 1 91 ? -14.811 -0.412 4.878 1.00 92.69 91 VAL A N 1
ATOM 741 C CA . VAL A 1 91 ? -14.260 0.738 5.592 1.00 92.69 91 VAL A CA 1
ATOM 742 C C . VAL A 1 91 ? -15.390 1.519 6.251 1.00 92.69 91 VAL A C 1
ATOM 744 O O . VAL A 1 91 ? -16.422 1.769 5.636 1.00 92.69 91 VAL A O 1
ATOM 747 N N . SER A 1 92 ? -15.198 1.918 7.506 1.00 92.38 92 SER A N 1
ATOM 748 C CA . SER A 1 92 ? -16.161 2.724 8.270 1.00 92.38 92 SER A CA 1
ATOM 749 C C . SER A 1 92 ? -16.155 4.200 7.861 1.00 92.38 92 SER A C 1
ATOM 751 O O . SER A 1 92 ? -17.197 4.847 7.850 1.00 92.38 92 SER A O 1
ATOM 753 N N . ASN A 1 93 ? -14.992 4.738 7.492 1.00 92.12 93 ASN A N 1
ATOM 754 C CA . ASN A 1 93 ? -14.782 6.148 7.165 1.00 92.12 93 ASN A CA 1
ATOM 755 C C . ASN A 1 93 ? -14.598 6.408 5.657 1.00 92.12 93 ASN A C 1
ATOM 757 O O . ASN A 1 93 ? -13.788 7.251 5.278 1.00 92.12 93 ASN A O 1
ATOM 761 N N . GLN A 1 94 ? -15.358 5.718 4.795 1.00 91.44 94 GLN A N 1
ATOM 762 C CA . GLN A 1 94 ? -15.237 5.814 3.325 1.00 91.44 94 GLN A CA 1
ATOM 763 C C . GLN A 1 94 ? -15.327 7.254 2.811 1.00 91.44 94 GLN A C 1
ATOM 765 O O . GLN A 1 94 ? -14.445 7.706 2.089 1.00 91.44 94 GLN A O 1
ATOM 770 N N . GLN A 1 95 ? -16.324 8.011 3.277 1.00 89.94 95 GLN A N 1
ATOM 771 C CA . GLN A 1 95 ? -16.534 9.400 2.861 1.00 89.94 95 GLN A CA 1
ATOM 772 C C . GLN A 1 95 ? -15.324 10.304 3.159 1.00 89.94 95 GLN A C 1
ATOM 774 O O . GLN A 1 95 ? -15.056 11.248 2.421 1.00 89.94 95 GLN A O 1
ATOM 779 N N . ALA A 1 96 ? -14.570 10.017 4.226 1.00 87.88 96 ALA A N 1
ATOM 780 C CA . ALA A 1 96 ? -13.354 10.761 4.547 1.00 87.88 96 ALA A CA 1
ATOM 781 C C . ALA A 1 96 ? -12.179 10.394 3.621 1.00 87.88 96 ALA A C 1
ATOM 783 O O . ALA A 1 96 ? -11.275 11.204 3.430 1.00 87.88 96 ALA A O 1
ATOM 784 N N . LEU A 1 97 ? -12.183 9.189 3.042 1.00 88.62 97 LEU A N 1
ATOM 785 C CA . LEU A 1 97 ? -11.147 8.725 2.120 1.00 88.62 97 LEU A CA 1
ATOM 786 C C . LEU A 1 97 ? -11.358 9.235 0.692 1.00 88.62 97 LEU A C 1
ATOM 788 O O . LEU A 1 97 ? -10.373 9.386 -0.028 1.00 88.62 97 LEU A O 1
ATOM 792 N N . ASP A 1 98 ? -12.596 9.521 0.283 1.00 85.75 98 ASP A N 1
ATOM 793 C CA . ASP A 1 98 ? -12.929 9.906 -1.098 1.00 85.75 98 ASP A CA 1
ATOM 794 C C . ASP A 1 98 ? -12.146 11.127 -1.601 1.00 85.75 98 ASP A C 1
ATOM 796 O O . ASP A 1 98 ? -11.744 11.153 -2.763 1.00 85.75 98 ASP A O 1
ATOM 800 N N . GLY A 1 99 ? -11.869 12.098 -0.724 1.00 82.12 99 GLY A N 1
ATOM 801 C CA . GLY A 1 99 ? -11.125 13.316 -1.063 1.00 82.12 99 GLY A CA 1
ATOM 802 C C . GLY A 1 99 ? -9.613 13.257 -0.829 1.00 82.12 99 GLY A C 1
ATOM 803 O O . GLY A 1 99 ? -8.925 14.221 -1.151 1.00 82.12 99 GLY A O 1
ATOM 804 N N . ILE A 1 100 ? -9.090 12.178 -0.236 1.00 84.75 100 ILE A N 1
ATOM 805 C CA . ILE A 1 100 ? -7.683 12.107 0.202 1.00 84.75 100 ILE A CA 1
ATOM 806 C C . ILE A 1 100 ? -6.948 10.954 -0.479 1.00 84.75 100 ILE A C 1
ATOM 808 O O . ILE A 1 100 ? -5.800 11.096 -0.898 1.00 84.75 100 ILE A O 1
ATOM 812 N N . LEU A 1 101 ? -7.602 9.800 -0.592 1.00 85.50 101 LEU A N 1
ATOM 813 C CA . LEU A 1 101 ? -7.064 8.657 -1.302 1.00 85.50 101 LEU A CA 1
ATOM 814 C C . LEU A 1 101 ? -7.426 8.786 -2.784 1.00 85.50 101 LEU A C 1
ATOM 816 O O . LEU A 1 101 ? -8.606 8.798 -3.129 1.00 85.50 101 LEU A O 1
ATOM 820 N N . ALA A 1 102 ? -6.408 8.863 -3.641 1.00 82.31 102 ALA A N 1
ATOM 821 C CA . ALA A 1 102 ? -6.566 8.713 -5.085 1.00 82.31 102 ALA A CA 1
ATOM 822 C C . ALA A 1 102 ? -6.833 7.226 -5.419 1.00 82.31 102 ALA A C 1
ATOM 824 O O . ALA A 1 102 ? -7.797 6.640 -4.932 1.00 82.31 102 ALA A O 1
ATOM 825 N N . ASP A 1 103 ? -5.947 6.573 -6.173 1.00 85.88 103 ASP A N 1
ATOM 826 C CA . ASP A 1 103 ? -6.144 5.170 -6.577 1.00 85.88 103 ASP A CA 1
ATOM 827 C C . ASP A 1 103 ? -5.534 4.164 -5.590 1.00 85.88 103 ASP A C 1
ATOM 829 O O . ASP A 1 103 ? -6.010 3.040 -5.424 1.00 85.88 103 ASP A O 1
ATOM 833 N N . LYS A 1 104 ? -4.431 4.552 -4.942 1.00 89.88 104 LYS A N 1
ATOM 834 C CA . LYS A 1 104 ? -3.645 3.699 -4.044 1.00 89.88 104 LYS A CA 1
ATOM 835 C C . LYS A 1 104 ? -2.950 4.527 -2.973 1.00 89.88 104 LYS A C 1
ATOM 837 O O . LYS A 1 104 ? -2.572 5.670 -3.220 1.00 89.88 104 LYS A O 1
ATOM 842 N N . GLY A 1 105 ? -2.709 3.929 -1.813 1.00 90.25 105 GLY A N 1
ATOM 843 C CA . GLY A 1 105 ? -1.997 4.580 -0.716 1.00 90.25 105 GLY A CA 1
ATOM 844 C C . GLY A 1 105 ? -1.548 3.596 0.354 1.00 90.25 105 GLY A C 1
ATOM 845 O O . GLY A 1 105 ? -1.921 2.425 0.328 1.00 90.25 105 GLY A O 1
ATOM 846 N N . TYR A 1 1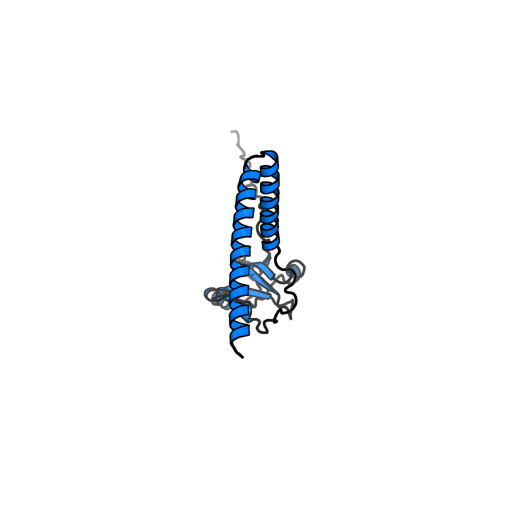06 ? -0.731 4.072 1.289 1.00 92.19 106 TYR A N 1
ATOM 847 C CA . TYR A 1 106 ? -0.392 3.319 2.492 1.00 92.19 106 TYR A CA 1
ATOM 848 C C . TYR A 1 106 ? -1.307 3.744 3.626 1.00 92.19 106 TYR A C 1
ATOM 850 O O . TYR A 1 106 ? -1.552 4.937 3.819 1.00 92.19 106 TYR A O 1
ATOM 858 N N . VAL A 1 107 ? -1.810 2.770 4.372 1.00 92.69 107 VAL A N 1
ATOM 859 C CA . VAL A 1 107 ? -2.764 3.014 5.447 1.00 92.69 107 VAL A CA 1
ATOM 860 C C . VAL A 1 107 ? -2.461 2.164 6.670 1.00 92.69 107 VAL A C 1
ATOM 862 O O . VAL A 1 107 ? -1.812 1.119 6.588 1.00 92.69 107 VAL A O 1
ATOM 865 N N . ASP A 1 108 ? -2.967 2.618 7.804 1.00 92.50 108 ASP A N 1
ATOM 866 C CA . ASP A 1 108 ? -3.127 1.808 9.000 1.00 92.50 108 ASP A CA 1
ATOM 867 C C . ASP A 1 108 ? -4.594 1.404 9.136 1.00 92.50 108 ASP A C 1
ATOM 869 O O . ASP A 1 108 ? -5.498 2.224 8.949 1.00 92.50 108 ASP A O 1
ATOM 873 N N . LEU A 1 109 ? -4.814 0.133 9.461 1.00 92.12 109 LEU A N 1
ATOM 874 C CA . LEU A 1 109 ? -6.126 -0.451 9.691 1.00 92.12 109 LEU A CA 1
ATOM 875 C C . LEU A 1 109 ? -6.337 -0.645 11.186 1.00 92.12 109 LEU A C 1
ATOM 877 O O . LEU A 1 109 ? -5.522 -1.270 11.871 1.00 92.12 109 LEU A O 1
ATOM 881 N N . PHE A 1 110 ? -7.476 -0.172 11.668 1.00 91.75 110 PHE A N 1
ATOM 882 C CA . PHE A 1 110 ? -7.926 -0.357 13.037 1.00 91.75 110 PHE A CA 1
ATOM 883 C C . PHE A 1 110 ? -9.254 -1.102 13.041 1.00 91.75 110 PHE A C 1
ATOM 885 O O . PHE A 1 110 ? -10.135 -0.839 12.221 1.00 91.75 110 PHE A O 1
ATOM 892 N N . GLN A 1 111 ? -9.423 -2.016 13.987 1.00 89.88 111 GLN A N 1
ATOM 893 C CA . GLN A 1 111 ? -10.713 -2.632 14.240 1.00 89.88 111 GLN A CA 1
ATOM 894 C C . GLN A 1 111 ? -11.576 -1.649 15.026 1.00 89.88 111 GLN A C 1
ATOM 896 O O . GLN A 1 111 ? -11.176 -1.169 16.093 1.00 89.88 111 GLN A O 1
ATOM 901 N N . THR A 1 112 ? -12.767 -1.355 14.511 1.00 81.69 112 THR A N 1
ATOM 902 C CA . THR A 1 112 ? -13.753 -0.589 15.269 1.00 81.69 112 THR A CA 1
ATOM 903 C C . THR A 1 112 ? -14.421 -1.508 16.291 1.00 81.69 112 THR A C 1
ATOM 905 O O . THR A 1 112 ? -14.928 -2.575 15.944 1.00 81.69 112 THR A O 1
ATOM 908 N N . SER A 1 113 ? -14.386 -1.137 17.571 1.00 73.50 113 SER A N 1
ATOM 909 C CA . SER A 1 113 ? -15.164 -1.839 18.590 1.00 73.50 113 SER A CA 1
ATOM 910 C C . SER A 1 113 ? -16.540 -1.197 18.685 1.00 73.50 113 SER A C 1
ATOM 912 O O . SER A 1 113 ? -16.658 -0.011 18.981 1.00 73.50 113 SER A O 1
ATOM 914 N N . GLN A 1 114 ? -17.590 -1.991 18.487 1.00 65.38 114 GLN A N 1
ATOM 915 C CA . GLN A 1 114 ? -18.969 -1.539 18.696 1.00 65.38 114 GLN A CA 1
ATOM 916 C C . GLN A 1 114 ? -19.336 -1.425 20.190 1.00 65.38 114 GLN A C 1
ATOM 918 O O . GLN A 1 114 ? -20.347 -0.823 20.532 1.00 65.38 114 GLN A O 1
ATOM 923 N N . THR A 1 115 ? -18.521 -1.981 21.093 1.00 62.94 115 THR A N 1
ATOM 924 C CA . THR A 1 115 ? -18.852 -2.195 22.515 1.00 62.94 115 THR A CA 1
ATOM 925 C C . THR A 1 115 ? -17.946 -1.424 23.479 1.00 62.94 115 THR A C 1
ATOM 927 O O . THR A 1 115 ? -17.725 -1.848 24.612 1.00 62.94 115 THR A O 1
ATOM 930 N N . GLY A 1 116 ? -17.409 -0.277 23.050 1.00 59.25 116 GLY A N 1
ATOM 931 C CA . GLY A 1 116 ? -16.598 0.594 23.910 1.00 59.25 116 GLY A CA 1
ATOM 932 C C . GLY A 1 116 ? -15.218 0.030 24.272 1.00 59.25 116 GLY A C 1
ATOM 933 O O . GLY A 1 116 ? -14.555 0.575 25.155 1.00 59.25 116 GLY A O 1
ATOM 934 N N . GLN A 1 117 ? -14.765 -1.042 23.609 1.00 65.69 117 GLN A N 1
ATOM 935 C CA . GLN A 1 117 ? -13.390 -1.521 23.752 1.00 65.69 117 GLN A CA 1
ATOM 936 C C . GLN A 1 117 ? -12.423 -0.619 22.972 1.00 65.69 117 GLN A C 1
ATOM 938 O O . GLN A 1 117 ? -12.815 -0.001 21.978 1.00 65.69 117 GLN A O 1
ATOM 943 N N . PRO A 1 118 ? -11.149 -0.530 23.395 1.00 62.59 118 PRO A N 1
ATOM 944 C CA . PRO A 1 118 ? -10.142 0.205 22.640 1.00 62.59 118 PRO A CA 1
ATOM 945 C C . PRO A 1 118 ? -10.027 -0.344 21.212 1.00 62.59 118 PRO A C 1
ATOM 947 O O . PRO A 1 118 ? -9.983 -1.559 21.012 1.00 62.59 118 PRO A O 1
ATOM 950 N N . SER A 1 119 ? -9.958 0.552 20.221 1.00 78.31 119 SER A N 1
ATOM 951 C CA . SER A 1 119 ? -9.691 0.171 18.832 1.00 78.31 119 SER A CA 1
ATOM 952 C C . SER A 1 119 ? -8.356 -0.566 18.761 1.00 78.31 119 SER A C 1
ATOM 954 O O . SER A 1 119 ? -7.323 -0.012 19.155 1.00 78.31 119 SER A O 1
ATOM 956 N N . SER A 1 120 ? -8.365 -1.804 18.278 1.00 85.44 120 SER A N 1
ATOM 957 C CA . SER A 1 120 ? -7.145 -2.589 18.116 1.00 85.44 120 SER A CA 1
ATOM 958 C C . SER A 1 120 ? -6.526 -2.307 16.748 1.00 85.44 120 SER A C 1
ATOM 960 O O . SER A 1 120 ? -7.230 -2.101 15.759 1.00 85.44 120 SER A O 1
ATOM 962 N N . VAL A 1 121 ? -5.197 -2.263 16.687 1.00 88.88 121 VAL A N 1
ATOM 963 C CA . VAL A 1 121 ? -4.481 -2.164 15.411 1.00 88.88 121 VAL A CA 1
ATOM 964 C C . VAL A 1 121 ? -4.549 -3.526 14.729 1.00 88.88 121 VAL A C 1
ATOM 966 O O . VAL A 1 121 ? -4.142 -4.529 15.312 1.00 88.88 121 VAL A O 1
ATOM 969 N N . VAL A 1 122 ? -5.064 -3.553 13.504 1.00 90.19 122 VAL A N 1
ATOM 970 C CA . VAL A 1 122 ? -5.182 -4.762 12.675 1.00 90.19 122 VAL A CA 1
ATOM 971 C C . VAL A 1 122 ? -3.944 -4.916 11.811 1.00 90.19 122 VAL A C 1
ATOM 973 O O . VAL A 1 122 ? -3.330 -5.977 11.784 1.00 90.19 122 VAL A O 1
ATOM 976 N N . ALA A 1 123 ? -3.560 -3.843 11.127 1.00 90.38 123 ALA A N 1
ATOM 977 C CA . ALA A 1 123 ? -2.378 -3.822 10.286 1.00 90.38 123 ALA A CA 1
ATOM 978 C C . ALA A 1 123 ? -1.832 -2.401 10.188 1.00 90.38 123 ALA A C 1
ATOM 980 O O . ALA A 1 123 ? -2.590 -1.431 10.224 1.00 90.38 123 ALA A O 1
ATOM 981 N N . THR A 1 124 ? -0.519 -2.274 10.038 1.00 91.25 124 THR A N 1
ATOM 982 C CA . THR A 1 124 ? 0.138 -0.981 9.861 1.00 91.25 124 THR A CA 1
ATOM 983 C C . THR A 1 124 ? 0.876 -0.930 8.537 1.00 91.25 124 THR A C 1
ATOM 985 O O . THR A 1 124 ? 1.472 -1.909 8.096 1.00 91.25 124 THR A O 1
ATOM 988 N N . SER A 1 125 ? 0.857 0.240 7.904 1.00 91.19 125 SER A N 1
ATOM 989 C CA . SER A 1 125 ? 1.595 0.516 6.668 1.00 91.19 125 SER A CA 1
ATOM 990 C C . SER A 1 125 ? 1.258 -0.430 5.518 1.00 91.19 125 SER A C 1
ATOM 992 O O . SER A 1 125 ? 2.113 -0.728 4.681 1.00 91.19 125 SER A O 1
ATOM 994 N N . VAL A 1 126 ? 0.015 -0.898 5.461 1.00 92.38 126 VAL A N 1
ATOM 995 C CA . VAL A 1 126 ? -0.438 -1.783 4.393 1.00 92.38 126 VAL A CA 1
ATOM 996 C C . VAL A 1 126 ? -0.836 -0.969 3.178 1.00 92.38 126 VAL A C 1
ATOM 998 O O . VAL A 1 126 ? -1.365 0.139 3.286 1.00 92.38 126 VAL A O 1
ATOM 1001 N N . LYS A 1 127 ? -0.556 -1.513 1.996 1.00 92.88 127 LYS A N 1
ATOM 1002 C CA . LYS A 1 127 ? -0.937 -0.871 0.745 1.00 92.88 127 LYS A CA 1
ATOM 1003 C C . LYS A 1 127 ? -2.415 -1.135 0.498 1.00 92.88 127 LYS A C 1
ATOM 1005 O O . LYS A 1 127 ? -2.826 -2.283 0.374 1.00 92.88 127 LYS A O 1
ATOM 1010 N N . MET A 1 128 ? -3.193 -0.072 0.407 1.00 92.81 128 MET A N 1
ATOM 1011 C CA . MET A 1 128 ? -4.607 -0.106 0.069 1.00 92.81 128 MET A CA 1
ATOM 1012 C C . MET A 1 128 ? -4.802 0.402 -1.353 1.00 92.81 128 MET A C 1
ATOM 1014 O O . MET A 1 128 ? -4.116 1.330 -1.795 1.00 92.81 128 MET A O 1
ATOM 1018 N N . ILE A 1 129 ? -5.735 -0.215 -2.062 1.00 91.75 129 ILE A N 1
ATOM 1019 C CA . ILE A 1 129 ? -6.144 0.163 -3.407 1.00 91.75 129 ILE A CA 1
ATOM 1020 C C . ILE A 1 129 ? -7.655 0.367 -3.444 1.00 91.75 129 ILE A C 1
ATOM 1022 O O . ILE A 1 129 ? -8.408 -0.335 -2.764 1.00 91.75 129 ILE A O 1
ATOM 1026 N N . ARG A 1 130 ? -8.084 1.338 -4.243 1.00 91.12 130 ARG A N 1
ATOM 1027 C CA . ARG A 1 130 ? -9.486 1.541 -4.598 1.00 91.12 130 ARG A CA 1
ATOM 1028 C C . ARG A 1 130 ? -9.800 0.723 -5.848 1.00 91.12 130 ARG A C 1
ATOM 1030 O O . ARG A 1 130 ? -8.984 0.682 -6.772 1.00 91.12 130 ARG A O 1
ATOM 1037 N N . ALA A 1 131 ? -10.956 0.065 -5.886 1.00 88.62 131 ALA A N 1
ATOM 1038 C CA . ALA A 1 131 ? -11.345 -0.693 -7.068 1.00 88.62 131 ALA A CA 1
ATOM 1039 C C . ALA A 1 131 ? -11.620 0.265 -8.254 1.00 88.62 131 ALA A C 1
ATOM 1041 O O . ALA A 1 131 ? -12.379 1.222 -8.093 1.00 88.62 131 ALA A O 1
ATOM 1042 N N . PRO A 1 132 ? -11.049 0.023 -9.455 1.00 83.75 132 PRO A N 1
ATOM 1043 C CA . PRO A 1 132 ? -11.203 0.933 -10.598 1.00 83.75 132 PRO A CA 1
ATOM 1044 C C . PRO A 1 132 ? -12.646 1.065 -11.093 1.00 83.75 132 PRO A C 1
ATOM 1046 O O . PRO A 1 132 ? -13.065 2.136 -11.520 1.00 83.75 132 PRO A O 1
ATOM 1049 N N . LEU A 1 133 ? -13.401 -0.037 -11.043 1.00 86.38 133 LEU A N 1
ATOM 1050 C CA . LEU A 1 133 ? -14.787 -0.094 -11.512 1.00 86.38 133 LEU A CA 1
ATOM 1051 C C . LEU A 1 133 ? -15.791 0.356 -10.444 1.00 86.38 133 LEU A C 1
ATOM 1053 O O . LEU A 1 133 ? -16.875 0.821 -10.787 1.00 86.38 133 LEU A O 1
ATOM 1057 N N . ASN A 1 134 ? -15.440 0.227 -9.160 1.00 88.75 134 ASN A N 1
ATOM 1058 C CA . ASN A 1 134 ? -16.299 0.621 -8.049 1.00 88.75 134 ASN A CA 1
ATOM 1059 C C . ASN A 1 134 ? -15.500 1.400 -6.990 1.00 88.75 134 ASN A C 1
ATOM 1061 O O . ASN A 1 134 ? -14.892 0.794 -6.111 1.00 88.75 134 ASN A O 1
ATOM 1065 N N . PRO A 1 135 ? -15.534 2.744 -6.999 1.00 86.50 135 PRO A N 1
ATOM 1066 C CA . PRO A 1 135 ? -14.732 3.547 -6.080 1.00 86.50 135 PRO A CA 1
ATOM 1067 C C . PRO A 1 135 ? -15.134 3.406 -4.603 1.00 86.50 135 PRO A C 1
ATOM 1069 O O . PRO A 1 135 ? -14.391 3.858 -3.736 1.00 86.50 135 PRO A O 1
ATOM 1072 N N . LYS A 1 136 ? -16.286 2.785 -4.313 1.00 90.31 136 LYS A N 1
ATOM 1073 C CA . LYS A 1 136 ? -16.745 2.498 -2.945 1.00 90.31 136 LYS A CA 1
ATOM 1074 C C . LYS A 1 136 ? -16.118 1.234 -2.358 1.00 90.31 136 LYS A C 1
ATOM 1076 O O . LYS A 1 136 ? -16.234 0.997 -1.159 1.00 90.31 136 LYS A O 1
ATOM 1081 N N . GLU A 1 137 ? -15.481 0.420 -3.192 1.00 91.19 137 GLU A N 1
ATOM 1082 C CA . GLU A 1 137 ? -14.827 -0.809 -2.773 1.00 91.19 137 GLU A CA 1
ATOM 1083 C C . GLU A 1 137 ? -13.325 -0.596 -2.612 1.00 91.19 137 GLU A C 1
ATOM 1085 O O . GLU A 1 137 ? -12.639 -0.019 -3.464 1.00 91.19 137 GLU A O 1
ATOM 1090 N N . PHE A 1 138 ? -12.815 -1.103 -1.495 1.00 92.94 138 PHE A N 1
ATOM 1091 C CA . PHE A 1 138 ? -11.414 -1.019 -1.129 1.00 92.94 138 PHE A CA 1
ATOM 1092 C C . PHE A 1 138 ? -10.858 -2.421 -0.927 1.00 92.94 138 PHE A C 1
ATOM 1094 O O . PHE A 1 138 ? -11.531 -3.314 -0.409 1.00 92.94 138 PHE A O 1
ATOM 1101 N N . ALA A 1 139 ? -9.602 -2.603 -1.312 1.00 93.00 139 ALA A N 1
ATOM 1102 C CA . ALA A 1 139 ? -8.858 -3.819 -1.040 1.00 93.00 139 ALA A CA 1
ATOM 1103 C C . ALA A 1 139 ? -7.490 -3.478 -0.462 1.00 93.00 139 ALA A C 1
ATOM 1105 O O . ALA A 1 139 ? -6.886 -2.454 -0.795 1.00 93.00 139 ALA A O 1
ATOM 1106 N N . VAL A 1 140 ? -6.986 -4.351 0.399 1.00 93.75 140 VAL A N 1
ATOM 1107 C CA . VAL A 1 140 ? -5.651 -4.231 0.980 1.00 93.75 140 VAL A CA 1
ATOM 1108 C C . VAL A 1 140 ? -4.771 -5.361 0.496 1.00 93.75 140 VAL A C 1
ATOM 1110 O O . VAL A 1 140 ? -5.186 -6.516 0.408 1.00 93.75 140 VAL A O 1
ATOM 1113 N N . LEU A 1 141 ? -3.540 -5.001 0.162 1.00 93.25 141 LEU A N 1
ATOM 1114 C CA . LEU A 1 141 ? -2.503 -5.935 -0.217 1.00 93.25 141 LEU A CA 1
ATOM 1115 C C . LEU A 1 141 ? -1.792 -6.400 1.050 1.00 93.25 141 LEU A C 1
ATOM 1117 O O . LEU A 1 141 ? -1.125 -5.610 1.725 1.00 93.25 141 LEU A O 1
ATOM 1121 N N . ILE A 1 142 ? -1.927 -7.682 1.354 1.00 93.31 142 ILE A N 1
ATOM 1122 C CA . ILE A 1 142 ? -1.363 -8.307 2.550 1.00 93.31 142 ILE A CA 1
ATOM 1123 C C . ILE A 1 142 ? -0.637 -9.597 2.182 1.00 93.31 142 ILE A C 1
ATOM 1125 O O . ILE A 1 142 ? -0.853 -10.153 1.107 1.00 93.31 142 ILE A O 1
ATOM 1129 N N . ASN A 1 143 ? 0.246 -10.068 3.061 1.00 93.94 143 ASN A N 1
ATOM 1130 C CA . ASN A 1 143 ? 0.880 -11.367 2.874 1.00 93.94 143 ASN A CA 1
ATOM 1131 C C . ASN A 1 143 ? -0.175 -12.478 2.976 1.00 93.94 143 ASN A C 1
ATOM 1133 O O . ASN A 1 143 ? -1.068 -12.402 3.821 1.00 93.94 143 ASN A O 1
ATOM 1137 N N . GLU A 1 144 ? -0.047 -13.512 2.151 1.00 91.69 144 GLU A N 1
ATOM 1138 C CA . GLU A 1 144 ? -0.959 -14.659 2.138 1.00 91.69 144 GLU A CA 1
ATOM 1139 C C . GLU A 1 144 ? -1.105 -15.305 3.526 1.00 91.69 144 GLU A C 1
ATOM 1141 O O . GLU A 1 144 ? -2.220 -15.574 3.964 1.00 91.69 144 GLU A O 1
ATOM 1146 N N . SER A 1 145 ? -0.008 -15.427 4.282 1.00 91.81 145 SER A N 1
ATOM 1147 C CA . SER A 1 145 ? -0.025 -15.966 5.654 1.00 91.81 145 SER A CA 1
ATOM 1148 C C . SER A 1 145 ? -0.847 -15.135 6.647 1.00 91.81 145 SER A C 1
ATOM 1150 O O . SER A 1 145 ? -1.282 -15.643 7.675 1.00 91.81 145 SER A O 1
ATOM 1152 N N . SER A 1 146 ? -1.055 -13.847 6.364 1.00 89.25 146 SER A N 1
ATOM 1153 C CA . SER A 1 146 ? -1.818 -12.926 7.215 1.00 89.25 146 SER A CA 1
ATOM 1154 C C . SER A 1 146 ? -3.279 -12.792 6.775 1.00 89.25 146 SER A C 1
ATOM 1156 O O . SER A 1 146 ? -4.056 -12.108 7.440 1.00 89.25 146 SER A O 1
ATOM 1158 N N . ALA A 1 147 ? -3.669 -13.427 5.666 1.00 87.75 147 ALA A N 1
ATOM 1159 C CA . ALA A 1 147 ? -5.018 -13.329 5.115 1.00 87.75 147 ALA A CA 1
ATOM 1160 C C . ALA A 1 147 ? -6.076 -13.950 6.024 1.00 87.75 147 ALA A C 1
ATOM 1162 O O . ALA A 1 147 ? -7.196 -13.445 6.098 1.00 87.75 147 ALA A O 1
ATOM 1163 N N . ASP A 1 148 ? -5.713 -14.996 6.760 1.00 88.19 148 ASP A N 1
ATOM 1164 C CA . ASP A 1 148 ? -6.634 -15.664 7.673 1.00 88.19 148 ASP A CA 1
ATOM 1165 C C . ASP A 1 148 ? -7.033 -14.762 8.850 1.00 88.19 148 ASP A C 1
ATOM 1167 O O . ASP A 1 148 ? -8.190 -14.776 9.261 1.00 88.19 148 ASP A O 1
ATOM 1171 N N . PHE A 1 149 ? -6.152 -13.854 9.290 1.00 85.94 149 PHE A N 1
ATOM 1172 C CA . PHE A 1 149 ? -6.472 -12.888 10.346 1.00 85.94 149 PHE A CA 1
ATOM 1173 C 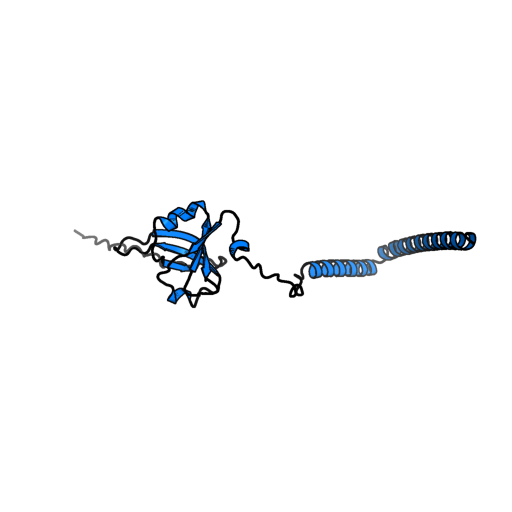C . PHE A 1 149 ? -7.616 -11.935 9.963 1.00 85.94 149 PHE A C 1
ATOM 1175 O O . PHE A 1 149 ? -8.461 -11.611 10.800 1.00 85.94 149 PHE A O 1
ATOM 1182 N N . LEU A 1 150 ? -7.670 -11.494 8.699 1.00 86.00 150 LEU A N 1
ATOM 1183 C CA . LEU A 1 150 ? -8.775 -10.660 8.209 1.00 86.00 150 LEU A CA 1
ATOM 1184 C C . LEU A 1 150 ? -10.081 -11.457 8.097 1.00 86.00 150 LEU A C 1
ATOM 1186 O O . LEU A 1 150 ? -11.149 -10.912 8.365 1.00 86.00 150 LEU A O 1
ATOM 1190 N N . LYS A 1 151 ? -10.006 -12.749 7.748 1.00 85.00 151 LYS A N 1
ATOM 1191 C CA . LYS A 1 151 ? -11.186 -13.627 7.671 1.00 85.00 151 LYS A CA 1
ATOM 1192 C C . LYS A 1 151 ? -11.785 -13.913 9.046 1.00 85.00 151 LYS A C 1
ATOM 1194 O O . LYS A 1 151 ? -13.003 -13.967 9.171 1.00 85.00 151 LYS A O 1
ATOM 1199 N N . GLU A 1 152 ? -10.948 -14.105 10.064 1.00 86.19 152 GLU A N 1
ATOM 1200 C CA . GLU A 1 152 ? -11.390 -14.397 11.435 1.00 86.19 152 GLU A CA 1
ATOM 1201 C C . GLU A 1 152 ? -12.081 -13.208 12.105 1.00 86.19 152 GLU A C 1
ATOM 1203 O O . GLU A 1 152 ? -12.963 -13.385 12.948 1.00 86.19 152 GLU A O 1
ATOM 1208 N N . LYS A 1 153 ? -11.680 -11.986 11.745 1.00 83.88 153 LYS A N 1
ATOM 1209 C CA . LYS A 1 153 ? -12.195 -10.745 12.330 1.00 83.88 153 LYS A CA 1
ATOM 1210 C C 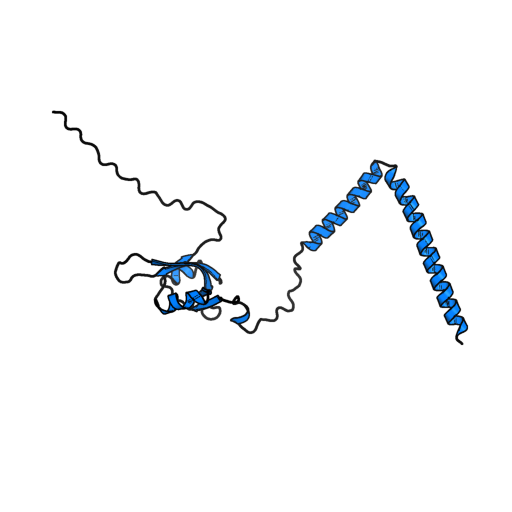. LYS A 1 153 ? -12.812 -9.855 11.254 1.00 83.88 153 LYS A C 1
ATOM 1212 O O . LYS A 1 153 ? -12.279 -8.767 11.009 1.00 83.88 153 LYS A O 1
ATOM 1217 N N . PRO A 1 154 ? -13.924 -10.283 10.631 1.00 82.50 154 PRO A N 1
ATOM 1218 C CA . PRO A 1 154 ? -14.597 -9.474 9.636 1.00 82.50 154 PRO A CA 1
ATOM 1219 C C . PRO A 1 154 ? -15.226 -8.254 10.308 1.00 82.50 154 PRO A C 1
ATOM 1221 O O . PRO A 1 154 ? -15.687 -8.306 11.451 1.00 82.50 154 PRO A O 1
ATOM 1224 N N . GLY A 1 155 ? -15.265 -7.144 9.588 1.00 83.75 155 GLY A N 1
ATOM 1225 C CA . GLY A 1 155 ? -15.998 -5.969 10.022 1.00 83.75 155 GLY A CA 1
ATOM 1226 C C . GLY A 1 155 ? -15.523 -4.704 9.329 1.00 83.75 155 GLY A C 1
ATOM 1227 O O . GLY A 1 155 ? -14.505 -4.719 8.635 1.00 83.75 155 GLY A O 1
ATOM 1228 N N . PRO A 1 156 ? -16.241 -3.594 9.540 1.00 88.75 156 PRO A N 1
ATOM 1229 C CA . PRO A 1 156 ? -15.816 -2.316 9.014 1.00 88.75 156 PRO A CA 1
ATOM 1230 C C . PRO A 1 156 ? -14.546 -1.868 9.741 1.00 88.75 156 PRO A C 1
ATOM 1232 O O . PRO A 1 156 ? -14.536 -1.653 10.955 1.00 88.75 156 PRO A O 1
ATOM 1235 N N . TYR A 1 157 ? -13.460 -1.705 9.000 1.00 92.38 157 TYR A N 1
ATOM 1236 C CA . TYR A 1 157 ? -12.207 -1.193 9.536 1.00 92.38 157 TYR A CA 1
ATOM 1237 C C . TYR A 1 157 ? -12.220 0.331 9.538 1.00 92.38 157 TYR A C 1
ATOM 1239 O O . TYR A 1 157 ? -12.819 0.988 8.683 1.00 92.38 157 TYR A O 1
ATOM 1247 N N . PHE A 1 158 ? -11.563 0.924 10.523 1.00 92.56 158 PHE A N 1
ATOM 1248 C CA . PHE A 1 158 ? -11.255 2.344 10.508 1.00 92.56 158 PHE A CA 1
ATOM 1249 C C . PHE A 1 158 ? -9.876 2.534 9.888 1.00 92.56 158 PHE A C 1
ATOM 1251 O O . PHE A 1 158 ? -8.916 1.873 10.288 1.00 92.56 158 PHE A O 1
ATOM 1258 N N . VAL A 1 159 ? -9.785 3.409 8.891 1.00 93.19 159 VAL A N 1
ATOM 1259 C CA . VAL A 1 159 ? -8.589 3.547 8.059 1.00 93.19 159 VAL A CA 1
ATOM 1260 C C . VAL A 1 159 ? -7.946 4.906 8.280 1.00 93.19 159 VAL A C 1
ATOM 1262 O O . VAL A 1 159 ? -8.604 5.940 8.163 1.00 93.19 159 VAL A O 1
ATOM 1265 N N . VAL A 1 160 ? -6.642 4.910 8.545 1.00 92.25 160 VAL A N 1
ATOM 1266 C CA . VAL A 1 160 ? -5.837 6.131 8.653 1.00 92.25 160 VAL A CA 1
ATOM 1267 C C . VAL A 1 160 ? -4.812 6.150 7.529 1.00 92.25 160 VAL A C 1
ATOM 1269 O O . VAL A 1 160 ? -4.015 5.226 7.396 1.00 92.25 160 VAL A O 1
ATOM 1272 N N . ILE A 1 161 ? -4.824 7.203 6.713 1.00 90.94 161 ILE A N 1
ATOM 1273 C CA . ILE A 1 161 ? -3.872 7.359 5.610 1.00 90.94 161 ILE A CA 1
ATOM 1274 C C . ILE A 1 161 ? -2.509 7.764 6.170 1.00 90.94 161 ILE A C 1
ATOM 1276 O O . ILE A 1 161 ? -2.399 8.717 6.944 1.00 90.94 161 ILE A O 1
ATOM 1280 N N . ARG A 1 162 ? -1.461 7.062 5.738 1.00 87.25 162 ARG A N 1
ATOM 1281 C CA . ARG A 1 162 ? -0.072 7.401 6.038 1.00 87.25 162 ARG A CA 1
ATOM 1282 C C . ARG A 1 162 ? 0.534 8.153 4.854 1.00 87.25 162 ARG A C 1
ATOM 1284 O O . ARG A 1 162 ? 0.521 7.669 3.724 1.00 87.25 162 ARG A O 1
ATOM 1291 N N . GLY A 1 163 ? 1.085 9.335 5.123 1.00 80.12 163 GLY A N 1
ATOM 1292 C CA . GLY A 1 163 ? 1.883 10.072 4.141 1.00 80.12 163 GLY A CA 1
ATOM 1293 C C . GLY A 1 163 ? 3.183 9.334 3.810 1.00 80.12 163 GLY A C 1
ATOM 1294 O O . GLY A 1 163 ? 3.705 8.583 4.634 1.00 80.12 163 GLY A O 1
ATOM 1295 N N . SER A 1 164 ? 3.730 9.546 2.612 1.00 65.94 164 SER A N 1
ATOM 1296 C CA . SER A 1 164 ? 5.065 9.050 2.268 1.00 65.94 164 SER A CA 1
ATOM 1297 C C . SER A 1 164 ? 6.097 9.750 3.154 1.00 65.94 164 SER A C 1
ATOM 1299 O O . SER A 1 164 ? 6.309 10.955 3.021 1.00 65.94 164 SER A O 1
ATOM 1301 N N . THR A 1 165 ? 6.691 9.016 4.093 1.00 59.16 165 THR A N 1
ATOM 1302 C CA . THR A 1 165 ? 7.645 9.546 5.070 1.00 59.16 165 THR A CA 1
ATOM 1303 C C . THR A 1 165 ? 8.805 10.266 4.385 1.00 59.16 165 THR A C 1
ATOM 1305 O O . THR A 1 165 ? 9.665 9.634 3.780 1.00 59.16 165 THR A O 1
ATOM 1308 N N . ASN A 1 166 ? 8.823 11.593 4.519 1.00 51.16 166 ASN A N 1
ATOM 1309 C CA . ASN A 1 166 ? 10.035 12.412 4.464 1.00 51.16 166 ASN A CA 1
ATOM 1310 C C . ASN A 1 166 ? 9.939 13.683 5.333 1.00 51.16 166 ASN A C 1
ATOM 1312 O O . ASN A 1 166 ? 10.720 14.614 5.161 1.00 51.16 166 ASN A O 1
ATOM 1316 N N . GLN A 1 167 ? 8.993 13.747 6.278 1.00 48.47 167 GLN A N 1
ATOM 1317 C CA . GLN A 1 167 ? 8.883 14.892 7.180 1.00 48.47 167 GLN A CA 1
ATOM 1318 C C . GLN A 1 167 ? 8.458 14.453 8.582 1.00 48.47 167 GLN A C 1
ATOM 1320 O O . GLN A 1 167 ? 7.334 14.008 8.812 1.00 48.47 167 GLN A O 1
ATOM 1325 N N . ASP A 1 168 ? 9.416 14.558 9.500 1.00 61.56 168 ASP A N 1
ATOM 1326 C CA . ASP A 1 168 ? 9.246 14.384 10.934 1.00 61.56 168 ASP A CA 1
ATOM 1327 C C . ASP A 1 168 ? 8.390 15.499 11.553 1.00 61.56 168 ASP A C 1
ATOM 1329 O O . ASP A 1 168 ? 8.394 16.645 11.103 1.00 61.56 168 ASP A O 1
ATOM 1333 N N . SER A 1 169 ? 7.764 15.140 12.679 1.00 53.94 169 SER A N 1
ATOM 1334 C CA . SER A 1 169 ? 7.089 15.977 13.687 1.00 53.94 169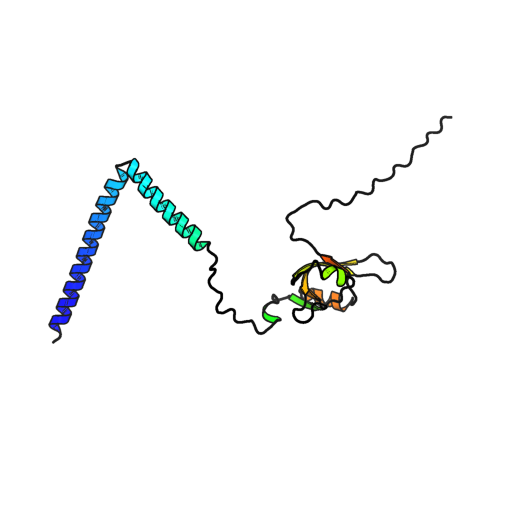 SER A CA 1
ATOM 1335 C C . SER A 1 169 ? 5.570 16.195 13.569 1.00 53.94 169 SER A C 1
ATOM 1337 O O . SER A 1 169 ? 5.073 17.315 13.542 1.00 53.94 169 SER A O 1
ATOM 1339 N N . SER A 1 170 ? 4.790 15.118 13.717 1.00 51.47 170 SER A N 1
ATOM 1340 C CA . SER A 1 170 ? 3.504 15.243 14.426 1.00 51.47 170 SER A CA 1
ATOM 1341 C C . SER A 1 170 ? 3.736 15.008 15.924 1.00 51.47 170 SER A C 1
ATOM 1343 O O . SER A 1 170 ? 3.664 13.883 16.413 1.00 51.47 170 SER A O 1
ATOM 1345 N N . GLN A 1 171 ? 4.097 16.062 16.664 1.00 59.03 171 GLN A N 1
ATOM 1346 C CA . GLN A 1 171 ? 4.051 16.022 18.129 1.00 59.03 171 GLN A CA 1
ATOM 1347 C C . GLN A 1 171 ? 2.655 16.447 18.584 1.00 59.03 171 GLN A C 1
ATOM 1349 O O . GLN A 1 171 ? 2.338 17.634 18.627 1.00 59.03 171 GLN A O 1
ATOM 1354 N N . TRP A 1 172 ? 1.811 15.482 18.944 1.00 60.84 172 TRP A N 1
ATOM 1355 C CA . TRP A 1 172 ? 0.589 15.789 19.684 1.00 60.84 172 TRP A CA 1
ATOM 1356 C C . TRP A 1 172 ? 0.928 16.207 21.119 1.00 60.84 172 TRP A C 1
ATOM 1358 O O . TRP A 1 172 ? 1.867 15.689 21.726 1.00 60.84 172 TRP A O 1
ATOM 1368 N N . ALA A 1 173 ? 0.170 17.174 21.648 1.00 52.19 173 ALA A N 1
ATOM 1369 C CA . ALA A 1 173 ? 0.408 17.789 22.950 1.00 52.19 173 ALA A CA 1
ATOM 1370 C C . ALA A 1 173 ? 0.577 16.723 24.045 1.00 52.19 173 ALA A C 1
ATOM 1372 O O . ALA A 1 173 ? -0.361 16.000 24.390 1.00 52.19 173 ALA A O 1
ATOM 1373 N N . LYS A 1 174 ? 1.787 16.631 24.611 1.00 58.66 174 LYS A N 1
ATOM 1374 C CA . LYS A 1 174 ? 2.045 15.817 25.801 1.00 58.66 174 LYS A CA 1
ATOM 1375 C C . LYS A 1 174 ? 1.095 16.310 26.889 1.00 58.66 174 LYS A C 1
ATOM 1377 O O . LYS A 1 174 ? 1.182 17.473 27.276 1.00 58.66 174 LYS A O 1
ATOM 1382 N N . LYS A 1 175 ? 0.190 15.448 27.376 1.00 55.19 175 LYS A N 1
ATOM 1383 C CA . LYS A 1 175 ? -0.619 15.727 28.572 1.00 55.19 175 LYS A CA 1
ATOM 1384 C C . LYS A 1 175 ? 0.338 16.158 29.682 1.00 55.19 175 LYS A C 1
ATOM 1386 O O . LYS A 1 175 ? 1.062 15.330 30.234 1.00 55.19 175 LYS A O 1
ATOM 1391 N N . THR A 1 176 ? 0.372 17.450 29.986 1.00 57.97 176 THR A N 1
ATOM 1392 C CA . THR A 1 176 ? 1.101 17.979 31.131 1.00 57.97 176 THR A CA 1
ATOM 1393 C C . THR A 1 176 ? 0.502 17.334 32.374 1.00 57.97 176 THR A C 1
ATOM 1395 O O . THR A 1 176 ? -0.685 17.476 32.670 1.00 57.97 176 THR A O 1
ATOM 1398 N N . LYS A 1 177 ? 1.314 16.533 33.066 1.00 67.94 177 LYS A N 1
ATOM 1399 C CA . LYS A 1 177 ? 0.943 15.882 34.322 1.00 67.94 177 LYS A CA 1
ATOM 1400 C C . LYS A 1 177 ? 0.585 16.994 35.313 1.00 67.94 177 LYS A C 1
ATOM 1402 O O . LYS A 1 177 ? 1.459 17.770 35.686 1.00 67.94 177 LYS A O 1
ATOM 1407 N N . LYS A 1 178 ? -0.693 17.117 35.694 1.00 64.38 178 LYS A N 1
ATOM 1408 C CA . LYS A 1 178 ? -1.124 18.069 36.729 1.00 64.38 178 LYS A CA 1
ATOM 1409 C C . LYS A 1 178 ? -0.404 17.704 38.029 1.00 64.38 178 LYS A C 1
ATOM 1411 O O . LYS A 1 178 ? -0.658 16.641 38.588 1.00 64.38 178 LYS A O 1
ATOM 1416 N N . ILE A 1 179 ? 0.519 18.552 38.469 1.00 73.69 179 ILE A N 1
ATOM 1417 C CA . ILE A 1 179 ? 1.152 18.441 39.785 1.00 73.69 179 ILE A CA 1
ATOM 1418 C C . ILE A 1 179 ? 0.108 18.941 40.795 1.00 73.69 179 ILE A C 1
ATOM 1420 O O . ILE A 1 179 ? -0.346 20.078 40.645 1.00 73.69 179 ILE A O 1
ATOM 1424 N N . PRO A 1 180 ? -0.347 18.126 41.765 1.00 71.19 180 PRO A N 1
ATOM 1425 C CA . PRO A 1 180 ? -1.255 18.622 42.790 1.00 71.19 180 PRO A CA 1
ATOM 1426 C C . PRO A 1 180 ? -0.531 19.677 43.647 1.00 71.19 180 PRO A C 1
ATOM 1428 O O . PRO A 1 180 ? 0.647 19.485 43.963 1.00 71.19 180 PRO A O 1
ATOM 1431 N N . PRO A 1 181 ? -1.193 20.788 44.020 1.00 70.44 181 PRO A N 1
ATOM 1432 C CA . PRO A 1 181 ? -0.594 21.786 44.895 1.00 70.44 181 PRO A CA 1
ATOM 1433 C C . PRO A 1 181 ? -0.317 21.154 46.262 1.00 70.44 181 PRO A C 1
ATOM 1435 O O . PRO A 1 181 ? -1.224 20.647 46.921 1.00 70.44 181 PRO A O 1
ATOM 1438 N N . ARG A 1 182 ? 0.953 21.158 46.674 1.00 77.12 182 ARG A N 1
ATOM 1439 C CA . ARG A 1 182 ? 1.365 20.770 48.022 1.00 77.12 182 ARG A CA 1
ATOM 1440 C C . ARG A 1 182 ? 0.885 21.865 48.972 1.00 77.12 182 ARG A C 1
ATOM 1442 O O . ARG A 1 182 ? 1.469 22.941 49.002 1.00 77.12 182 ARG A O 1
ATOM 1449 N N . ILE A 1 183 ? -0.203 21.615 49.690 1.00 75.88 183 ILE A N 1
ATOM 1450 C CA . ILE A 1 183 ? -0.622 22.481 50.792 1.00 75.88 183 ILE A CA 1
ATOM 1451 C C . ILE A 1 183 ? 0.216 22.057 52.001 1.00 75.88 183 ILE A C 1
ATOM 1453 O O . ILE A 1 183 ? 0.022 20.969 52.539 1.00 75.88 183 ILE A O 1
ATOM 1457 N N . GLU A 1 184 ? 1.201 22.876 52.365 1.00 69.62 184 GLU A N 1
ATOM 1458 C CA . GLU A 1 184 ? 1.872 22.789 53.663 1.00 69.62 184 GLU A CA 1
ATOM 1459 C C . GLU A 1 184 ? 0.967 23.461 54.696 1.00 69.62 184 GLU A C 1
ATOM 1461 O O . GLU A 1 184 ? 0.646 24.644 54.580 1.00 69.62 184 GLU A O 1
ATOM 1466 N N . TYR A 1 185 ? 0.514 22.691 55.681 1.00 68.75 185 TYR A N 1
ATOM 1467 C CA . TYR A 1 185 ? -0.089 23.248 56.883 1.00 68.75 185 TYR A CA 1
ATOM 1468 C C . TYR A 1 185 ? 1.059 23.654 57.811 1.00 68.75 185 TYR A C 1
ATOM 1470 O O . TYR A 1 185 ? 1.872 22.807 58.177 1.00 68.75 185 TYR A O 1
ATOM 1478 N N . ALA A 1 186 ? 1.154 24.944 58.134 1.00 66.62 186 ALA A N 1
ATOM 1479 C CA . ALA A 1 186 ? 1.970 25.411 59.247 1.00 66.62 186 ALA A CA 1
ATOM 1480 C C . ALA A 1 186 ? 1.199 25.132 60.546 1.00 66.62 186 ALA A C 1
ATOM 1482 O O . ALA A 1 186 ? 0.026 25.501 60.641 1.00 66.62 186 ALA A O 1
ATOM 1483 N N . GLU A 1 187 ? 1.846 24.429 61.477 1.00 64.38 187 GLU A N 1
ATOM 1484 C CA . GLU A 1 187 ? 1.380 24.219 62.856 1.00 64.38 187 GLU A CA 1
ATOM 1485 C C . GLU A 1 187 ? 1.435 25.510 63.682 1.00 64.38 187 GLU A C 1
ATOM 1487 O O . GLU A 1 187 ? 2.363 26.326 63.454 1.00 64.38 187 GLU A O 1
#

pLDDT: mean 78.83, std 13.24, range [48.47, 93.94]